Protein AF-A0A5C5ZVB5-F1 (afdb_monomer_lite)

Organism: NCBI:txid2527991

Sequence (218 aa):
MTHLVRVAVFVVVGTLLVKGATAQNPVWNTPPGRYTTQYATPYGAFPQMAPSKEFVESQKRVDKARQLYADADNDEKKQEAQGKLRKALQDQFTLDIESRRAEFDKIKKRVDQLEERLETRVRKRDELVELQLSLIKNNADGLGWGNGYSSSPYNQYPTMQSQFVVGADPLPNGSWQGDSTGTASTIQGQPRVAPIHRDDPFAPQTNQNHDPFTQEKR

Radius of gyration: 35.57 Å; chains: 1; bounding box: 102×87×78 Å

pLDDT: mean 71.12, std 21.84, range [41.47, 98.62]

Secondary structure (DSSP, 8-state):
--------------------------------------S---TT----PPPPHHHHHHHHHHHHHHHHHHT--SHHHHHHHHHHHHHHHHHHHHHHHHHHHHHHHHHHHHHHHHHHHHHHHHHHHHHHHHHHHHHHHHHHTT-S---------S-----------------SS--------------PPPPPPPPPP---------------------

Structure (mmCIF, N/CA/C/O backbone):
data_AF-A0A5C5ZVB5-F1
#
_entry.id   AF-A0A5C5ZVB5-F1
#
loop_
_atom_site.group_PDB
_atom_site.id
_atom_site.type_symbol
_atom_site.label_atom_id
_atom_site.label_alt_id
_atom_site.label_comp_id
_atom_site.label_asym_id
_atom_site.label_entity_id
_atom_site.label_seq_id
_atom_site.pdbx_PDB_ins_code
_atom_site.Cartn_x
_atom_site.Cartn_y
_atom_site.Cartn_z
_atom_site.occupancy
_atom_site.B_iso_or_equiv
_atom_site.auth_seq_id
_atom_site.auth_comp_id
_atom_site.auth_asym_id
_atom_site.auth_atom_id
_atom_site.pdbx_PDB_model_num
ATOM 1 N N . MET A 1 1 ? -52.755 -29.707 20.146 1.00 44.09 1 MET A N 1
ATOM 2 C CA . MET A 1 1 ? -51.882 -30.865 20.428 1.00 44.09 1 MET A CA 1
ATOM 3 C C . MET A 1 1 ? -50.906 -30.974 19.270 1.00 44.09 1 MET A C 1
ATOM 5 O O . MET A 1 1 ? -51.284 -31.478 18.224 1.00 44.09 1 MET A O 1
ATOM 9 N N . THR A 1 2 ? -49.707 -30.408 19.406 1.00 48.44 2 THR A N 1
ATOM 10 C CA . THR A 1 2 ? -48.718 -30.354 18.317 1.00 48.44 2 THR A CA 1
ATOM 11 C C . THR A 1 2 ? -47.365 -30.697 18.924 1.00 48.44 2 THR A C 1
ATOM 13 O O . THR A 1 2 ? -46.912 -30.028 19.851 1.00 48.44 2 THR A O 1
ATOM 16 N N . HIS A 1 3 ? -46.793 -31.817 18.486 1.00 46.28 3 HIS A N 1
ATOM 17 C CA . HIS A 1 3 ? -45.635 -32.448 19.107 1.00 46.28 3 HIS A CA 1
ATOM 18 C C . HIS A 1 3 ? -44.340 -31.674 18.834 1.00 46.28 3 HIS A C 1
ATOM 20 O O . HIS A 1 3 ? -43.978 -31.412 17.690 1.00 46.28 3 HIS A O 1
ATOM 26 N N . LEU A 1 4 ? -43.635 -31.346 19.919 1.00 54.16 4 LEU A N 1
ATOM 27 C CA . LEU A 1 4 ? -42.284 -30.797 19.934 1.00 54.16 4 LEU A CA 1
ATOM 28 C C . LEU A 1 4 ? -41.288 -31.951 19.721 1.00 54.16 4 LEU A C 1
ATOM 30 O O . LEU A 1 4 ? -41.116 -32.788 20.607 1.00 54.16 4 LEU A O 1
ATOM 34 N N . VAL A 1 5 ? -40.627 -32.010 18.565 1.00 53.47 5 VAL A N 1
ATOM 35 C CA . VAL A 1 5 ? -39.531 -32.961 18.321 1.00 53.47 5 VAL A CA 1
ATOM 36 C C . VAL A 1 5 ? -38.220 -32.282 18.716 1.00 53.47 5 VAL A C 1
ATOM 38 O O . VAL A 1 5 ? -37.755 -31.365 18.046 1.00 53.47 5 VAL A O 1
ATOM 41 N N . ARG A 1 6 ? -37.634 -32.704 19.842 1.00 56.69 6 ARG A N 1
ATOM 42 C CA . ARG A 1 6 ? -36.297 -32.277 20.281 1.00 56.69 6 ARG A CA 1
ATOM 43 C C . ARG A 1 6 ? -35.254 -33.195 19.647 1.00 56.69 6 ARG A C 1
ATOM 45 O O . ARG A 1 6 ? -35.154 -34.358 20.022 1.00 56.69 6 ARG A O 1
ATOM 52 N N . VAL A 1 7 ? -34.482 -32.668 18.702 1.00 52.53 7 VAL A N 1
ATOM 53 C CA . VAL A 1 7 ? -33.308 -33.345 18.136 1.00 52.53 7 VAL A CA 1
ATOM 54 C C . VAL A 1 7 ? -32.099 -32.987 18.998 1.00 52.53 7 VAL A C 1
ATOM 56 O O . VAL A 1 7 ? -31.669 -31.836 19.031 1.00 52.53 7 VAL A O 1
ATOM 59 N N . ALA A 1 8 ? -31.576 -33.968 19.731 1.00 47.03 8 ALA A N 1
ATOM 60 C CA . ALA A 1 8 ? -30.332 -33.842 20.479 1.00 47.03 8 ALA A CA 1
ATOM 61 C C . ALA A 1 8 ? -29.150 -34.130 19.541 1.00 47.03 8 ALA A C 1
ATOM 63 O O . ALA A 1 8 ? -28.972 -35.260 19.092 1.00 47.03 8 ALA A O 1
ATOM 64 N N . VAL A 1 9 ? -28.351 -33.107 19.236 1.00 58.03 9 VAL A N 1
ATOM 65 C CA . VAL A 1 9 ? -27.092 -33.252 18.494 1.00 58.03 9 VAL A CA 1
ATOM 66 C C . VAL A 1 9 ? -25.965 -33.416 19.511 1.00 58.03 9 VAL A C 1
ATOM 68 O O . VAL A 1 9 ? -25.596 -32.466 20.198 1.00 58.03 9 VAL A O 1
ATOM 71 N N . PHE A 1 10 ? -25.435 -34.632 19.627 1.00 46.75 10 PHE A N 1
ATOM 72 C CA . PHE A 1 10 ? -24.231 -34.913 20.406 1.00 46.75 10 PHE A CA 1
ATOM 73 C C . PHE A 1 10 ? -22.994 -34.553 19.576 1.00 46.75 10 PHE A C 1
ATOM 75 O O . PHE A 1 10 ? -22.689 -35.209 18.582 1.00 46.75 10 PHE A O 1
ATOM 82 N N . VAL A 1 11 ? -22.274 -33.509 19.990 1.00 57.31 11 VAL A N 1
ATOM 83 C CA . VAL A 1 11 ? -20.956 -33.158 19.446 1.00 57.31 11 VAL A CA 1
ATOM 84 C C . VAL A 1 11 ? -19.900 -33.942 20.223 1.00 57.31 11 VAL A C 1
ATOM 86 O O . VAL A 1 11 ? -19.643 -33.667 21.393 1.00 57.31 11 VAL A O 1
ATOM 89 N N . VAL A 1 12 ? -19.297 -34.937 19.574 1.00 56.16 12 VAL A N 1
ATOM 90 C CA . VAL A 1 12 ? -18.150 -35.681 20.107 1.00 56.16 12 VAL A CA 1
ATOM 91 C C . VAL A 1 12 ? -16.892 -34.842 19.885 1.00 56.16 12 VAL A C 1
ATOM 93 O O . VAL A 1 12 ? -16.396 -34.719 18.768 1.00 56.16 12 VAL A O 1
ATOM 96 N N . VAL A 1 13 ? -16.384 -34.242 20.961 1.00 53.44 13 VAL A N 1
ATOM 97 C CA . VAL A 1 13 ? -15.095 -33.541 20.983 1.00 53.44 13 VAL A CA 1
ATOM 98 C C . VAL A 1 13 ? -13.991 -34.587 21.134 1.00 53.44 13 VAL A C 1
ATOM 100 O O . VAL A 1 13 ? -13.732 -35.082 22.227 1.00 53.44 13 VAL A O 1
ATOM 103 N N . GLY A 1 14 ? -13.364 -34.958 20.018 1.00 49.38 14 GLY A N 1
ATOM 104 C CA . GLY A 1 14 ? -12.172 -35.803 20.007 1.00 49.38 14 GLY A CA 1
ATOM 105 C C . GLY A 1 14 ? -10.920 -34.986 20.324 1.00 49.38 14 GLY A C 1
ATOM 106 O O . GLY A 1 14 ? -10.464 -34.192 19.504 1.00 49.38 14 GLY A O 1
ATOM 107 N N . THR A 1 15 ? -10.346 -35.186 21.506 1.00 48.53 15 THR A N 1
ATOM 108 C CA . THR A 1 15 ? -9.036 -34.659 21.906 1.00 48.53 15 THR A CA 1
ATOM 109 C C . THR A 1 15 ? -7.926 -35.447 21.207 1.00 48.53 15 THR A C 1
ATOM 111 O O . THR A 1 15 ? -7.545 -36.533 21.645 1.00 48.53 15 THR A O 1
ATOM 114 N N . LEU A 1 16 ? -7.383 -34.906 20.111 1.00 49.41 16 LEU A N 1
ATOM 115 C CA . LEU A 1 16 ? -6.161 -35.433 19.499 1.00 49.41 16 LEU A CA 1
ATOM 116 C C . LEU A 1 16 ? -4.942 -34.967 20.308 1.00 49.41 16 LEU A C 1
ATOM 118 O O . LEU A 1 16 ? -4.534 -33.808 20.259 1.00 49.41 16 LEU A O 1
ATOM 122 N N . LEU A 1 17 ? -4.361 -35.894 21.067 1.00 58.25 17 LEU A N 1
ATOM 123 C CA . LEU A 1 17 ? -3.113 -35.707 21.797 1.00 58.25 17 LEU A CA 1
ATOM 124 C C . LEU A 1 17 ? -1.930 -35.791 20.811 1.00 58.25 17 LEU A C 1
ATOM 126 O O . LEU A 1 17 ? -1.442 -36.877 20.500 1.00 58.25 17 LEU A O 1
ATOM 130 N N . VAL A 1 18 ? -1.467 -34.649 20.297 1.00 58.78 18 VAL A N 1
ATOM 131 C CA . VAL A 1 18 ? -0.260 -34.569 19.456 1.00 58.78 18 VAL A CA 1
ATOM 132 C C . VAL A 1 18 ? 0.975 -34.657 20.358 1.00 58.78 18 VAL A C 1
ATOM 134 O O . VAL A 1 18 ? 1.341 -33.696 21.033 1.00 58.78 18 VAL A O 1
ATOM 137 N N . LYS A 1 19 ? 1.619 -35.830 20.400 1.00 51.50 19 LYS A N 1
ATOM 138 C CA . LYS A 1 19 ? 2.934 -36.010 21.034 1.00 51.50 19 LYS A CA 1
ATOM 139 C C . LYS A 1 19 ? 3.991 -35.277 20.203 1.00 51.50 19 LYS A C 1
ATOM 141 O O . LYS A 1 19 ? 4.236 -35.633 19.055 1.00 51.50 19 LYS A O 1
ATOM 146 N N . GLY A 1 20 ? 4.596 -34.250 20.795 1.00 45.69 20 GLY A N 1
ATOM 147 C CA . GLY A 1 20 ? 5.670 -33.471 20.189 1.00 45.69 20 GLY A CA 1
ATOM 148 C C . GLY A 1 20 ? 6.931 -34.305 19.961 1.00 45.69 20 GLY A C 1
ATOM 149 O O . GLY A 1 20 ? 7.535 -34.797 20.911 1.00 45.69 20 GLY A O 1
ATOM 150 N N . ALA A 1 21 ? 7.339 -34.424 18.700 1.00 48.06 21 ALA A N 1
ATOM 151 C CA . ALA A 1 21 ? 8.690 -34.809 18.322 1.00 48.06 21 ALA A CA 1
ATOM 152 C C . ALA A 1 21 ? 9.533 -33.530 18.230 1.00 48.06 21 ALA A C 1
ATOM 154 O O . ALA A 1 21 ? 9.428 -32.765 17.273 1.00 48.06 21 ALA A O 1
ATOM 155 N N . THR A 1 22 ? 10.347 -33.265 19.249 1.00 53.66 22 THR A N 1
ATOM 156 C CA . THR A 1 22 ? 11.368 -32.216 19.196 1.00 53.66 22 THR A CA 1
ATOM 157 C C . THR A 1 22 ? 12.506 -32.701 18.303 1.00 53.66 22 THR A C 1
ATOM 159 O O . THR A 1 22 ? 13.388 -33.431 18.756 1.00 53.66 22 THR A O 1
ATOM 162 N N . ALA A 1 23 ? 12.477 -32.325 17.025 1.00 51.72 23 ALA A N 1
ATOM 163 C CA . ALA A 1 23 ? 13.628 -32.473 16.147 1.00 51.72 23 ALA A CA 1
ATOM 164 C C . ALA A 1 23 ? 14.756 -31.573 16.675 1.00 51.72 23 ALA A C 1
ATOM 166 O O . ALA A 1 23 ? 14.645 -30.346 16.676 1.00 51.72 23 ALA A O 1
ATOM 167 N N . GLN A 1 24 ? 15.821 -32.191 17.183 1.00 45.34 24 GLN A N 1
ATOM 168 C CA . GLN A 1 24 ? 17.053 -31.499 17.540 1.00 45.34 24 GLN A CA 1
ATOM 169 C C . GLN A 1 24 ? 17.660 -30.914 16.261 1.00 45.34 24 GLN A C 1
ATOM 171 O O . GLN A 1 24 ? 18.128 -31.646 15.393 1.00 45.34 24 GLN A O 1
ATOM 176 N N . ASN A 1 25 ? 17.619 -29.587 16.137 1.00 52.88 25 ASN A N 1
ATOM 177 C CA . ASN A 1 25 ? 18.325 -28.870 15.083 1.00 52.88 25 ASN A CA 1
ATOM 178 C C . ASN A 1 25 ? 19.837 -29.116 15.245 1.00 52.88 25 ASN A C 1
ATOM 180 O O . ASN A 1 25 ? 20.352 -28.907 16.349 1.00 52.88 25 ASN A O 1
ATOM 184 N N . PRO A 1 26 ? 20.565 -29.542 14.197 1.00 60.25 26 PRO A N 1
ATOM 185 C CA . PRO A 1 26 ? 22.009 -29.701 14.281 1.00 60.25 26 PRO A CA 1
ATOM 186 C C . PRO A 1 26 ? 22.657 -28.336 14.536 1.00 60.25 26 PRO A C 1
ATOM 188 O O . PRO A 1 26 ? 22.537 -27.401 13.743 1.00 60.25 26 PRO A O 1
ATOM 191 N N . VAL A 1 27 ? 23.330 -28.220 15.681 1.00 52.62 27 VAL A N 1
ATOM 192 C CA . VAL A 1 27 ? 24.122 -27.048 16.053 1.00 52.62 27 VAL A CA 1
ATOM 193 C C . VAL A 1 27 ? 25.379 -27.049 15.187 1.00 52.62 27 VAL A C 1
ATOM 195 O O . VAL A 1 27 ? 26.328 -27.784 15.456 1.00 52.62 27 VAL A O 1
ATOM 198 N N . TRP A 1 28 ? 25.397 -26.237 14.132 1.00 52.97 28 TRP A N 1
ATOM 199 C CA . TRP A 1 28 ? 26.626 -25.946 13.400 1.00 52.97 28 TRP A CA 1
ATOM 200 C C . TRP A 1 28 ? 27.542 -25.117 14.301 1.00 52.97 28 TRP A C 1
ATOM 202 O O . TRP A 1 28 ? 27.336 -23.919 14.506 1.00 52.97 28 TRP A O 1
ATOM 212 N N . ASN A 1 29 ? 28.538 -25.784 14.881 1.00 56.41 29 ASN A N 1
ATOM 213 C CA . ASN A 1 29 ? 29.557 -25.171 15.718 1.00 56.41 29 ASN A CA 1
ATOM 214 C C . ASN A 1 29 ? 30.421 -24.250 14.845 1.00 56.41 29 ASN A C 1
ATOM 216 O O . ASN A 1 29 ? 31.348 -24.694 14.167 1.00 56.41 29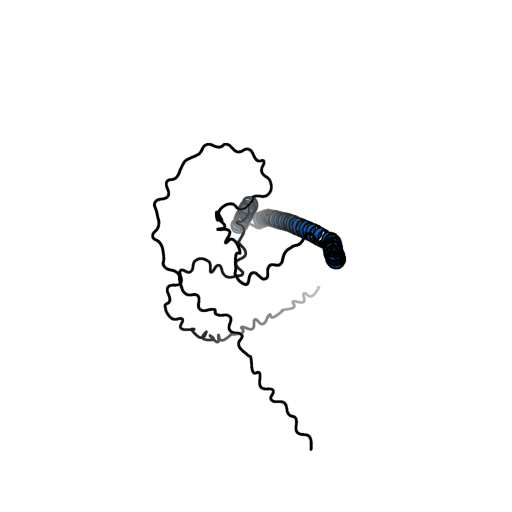 ASN A O 1
ATOM 220 N N . THR A 1 30 ? 30.054 -22.972 14.797 1.00 63.38 30 THR A N 1
ATOM 221 C CA . THR A 1 30 ? 30.762 -21.970 14.001 1.00 63.38 30 THR A CA 1
ATOM 222 C C . THR A 1 30 ? 31.939 -21.463 14.840 1.00 63.38 30 THR A C 1
ATOM 224 O O . THR A 1 30 ? 31.717 -21.047 15.979 1.00 63.38 30 THR A O 1
ATOM 227 N N . PRO A 1 31 ? 33.189 -21.515 14.345 1.00 61.59 31 PRO A N 1
ATOM 228 C CA . PRO A 1 31 ? 34.343 -21.049 15.105 1.00 61.59 31 PRO A CA 1
ATOM 229 C C . PRO A 1 31 ? 34.189 -19.561 15.470 1.00 61.59 31 PRO A C 1
ATOM 231 O O . PRO A 1 31 ? 33.657 -18.795 14.662 1.00 61.59 31 PRO A O 1
ATOM 234 N N . PRO A 1 32 ? 34.650 -19.127 16.661 1.00 56.22 32 PRO A N 1
ATOM 235 C CA . PRO A 1 3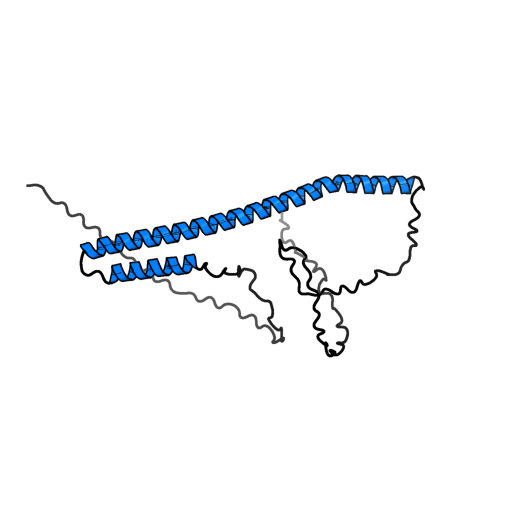2 ? 34.513 -17.753 17.142 1.00 56.22 32 PRO A CA 1
ATOM 236 C C . PRO A 1 32 ? 35.447 -16.801 16.377 1.00 56.22 32 PRO A C 1
ATOM 238 O O . PRO A 1 32 ? 36.455 -16.322 16.892 1.00 56.22 32 PRO A O 1
ATOM 241 N N . GLY A 1 33 ? 35.109 -16.516 15.123 1.00 52.97 33 GLY A N 1
ATOM 242 C CA . GLY A 1 33 ? 35.603 -15.359 14.394 1.00 52.97 33 GLY A CA 1
ATOM 243 C C . GLY A 1 33 ? 34.764 -14.148 14.779 1.00 52.97 33 GLY A C 1
ATOM 244 O O . GLY A 1 33 ? 33.540 -14.175 14.666 1.00 52.97 33 GLY A O 1
ATOM 245 N N . ARG A 1 34 ? 35.412 -13.081 15.254 1.00 52.50 34 ARG A N 1
ATOM 246 C CA . ARG A 1 34 ? 34.790 -11.774 15.499 1.00 52.50 34 ARG A CA 1
ATOM 247 C C . ARG A 1 34 ? 34.358 -11.141 14.172 1.00 52.50 34 ARG A C 1
ATOM 249 O O . ARG A 1 34 ? 35.007 -10.225 13.679 1.00 52.50 34 ARG A O 1
ATOM 256 N N . TYR A 1 35 ? 33.259 -11.612 13.603 1.00 46.88 35 TYR A N 1
ATOM 257 C CA . TYR A 1 35 ? 32.513 -10.849 12.617 1.00 46.88 35 TYR A CA 1
ATOM 258 C C . TYR A 1 35 ? 31.628 -9.889 13.398 1.00 46.88 35 TYR A C 1
ATOM 260 O O . TYR A 1 35 ? 30.733 -10.298 14.134 1.00 46.88 35 TYR A O 1
ATOM 268 N N . THR A 1 36 ? 31.918 -8.598 13.296 1.00 51.16 36 THR A N 1
ATOM 269 C CA . THR A 1 36 ? 30.956 -7.569 13.669 1.00 51.16 36 THR A CA 1
ATOM 270 C C . THR A 1 36 ? 29.716 -7.797 12.813 1.00 51.16 36 THR A C 1
ATOM 272 O O . THR A 1 36 ? 29.730 -7.518 11.616 1.00 51.16 36 THR A O 1
ATOM 275 N N . THR A 1 37 ? 28.662 -8.348 13.411 1.00 48.47 37 THR A N 1
ATOM 276 C CA . THR A 1 37 ? 27.342 -8.539 12.802 1.00 48.47 37 THR A CA 1
ATOM 277 C C . THR A 1 37 ? 26.662 -7.181 12.615 1.00 48.47 37 THR A C 1
ATOM 279 O O . THR A 1 37 ? 25.640 -6.874 13.217 1.00 48.47 37 THR A O 1
ATOM 282 N N . GLN A 1 38 ? 27.267 -6.317 11.811 1.00 50.28 38 GLN A N 1
ATOM 283 C CA . GLN A 1 38 ? 26.625 -5.151 11.236 1.00 50.28 38 GLN A CA 1
ATOM 284 C C . GLN A 1 38 ? 26.105 -5.626 9.874 1.00 50.28 38 GLN A C 1
ATOM 286 O O . GLN A 1 38 ? 26.884 -6.097 9.053 1.00 50.28 38 GLN A O 1
ATOM 291 N N . TYR A 1 39 ? 24.789 -5.551 9.663 1.00 45.25 39 TYR A N 1
ATOM 292 C CA . TYR A 1 39 ? 24.079 -5.861 8.407 1.00 45.25 39 TYR A CA 1
ATOM 293 C C . TYR A 1 39 ? 23.695 -7.319 8.110 1.00 45.25 39 TYR A C 1
ATOM 295 O O . TYR A 1 39 ? 23.438 -7.658 6.960 1.00 45.25 39 TYR A O 1
ATOM 303 N N . ALA A 1 40 ? 23.510 -8.162 9.127 1.00 47.41 40 ALA A N 1
ATOM 304 C CA . ALA A 1 40 ? 22.599 -9.302 8.988 1.00 47.41 40 ALA A CA 1
ATOM 305 C C . ALA A 1 40 ? 21.183 -8.877 9.409 1.00 47.41 40 ALA A C 1
ATOM 307 O O . ALA A 1 40 ? 20.638 -9.373 10.394 1.00 47.41 40 ALA A O 1
ATOM 308 N N . THR A 1 41 ? 20.577 -7.922 8.697 1.00 55.28 41 THR A N 1
ATOM 309 C CA . THR A 1 41 ? 19.113 -7.887 8.676 1.00 55.28 41 THR A CA 1
ATOM 310 C C . THR A 1 41 ? 18.698 -9.131 7.894 1.00 55.28 41 THR A C 1
ATOM 312 O O . THR A 1 41 ? 19.147 -9.301 6.759 1.00 55.28 41 THR A O 1
ATOM 315 N N . PRO A 1 42 ? 17.939 -10.068 8.489 1.00 61.47 42 PRO A N 1
ATOM 316 C CA . PRO A 1 42 ? 17.532 -11.270 7.779 1.00 61.47 42 PRO A CA 1
ATOM 317 C C . PRO A 1 42 ? 16.840 -10.836 6.488 1.00 61.47 42 PRO A C 1
ATOM 319 O O . PRO A 1 42 ? 15.901 -10.039 6.523 1.00 61.47 42 PRO A O 1
ATOM 322 N N . TYR A 1 43 ? 17.361 -11.306 5.355 1.00 48.75 43 TYR A N 1
ATOM 323 C CA . TYR A 1 43 ? 16.781 -11.139 4.026 1.00 48.75 43 TYR A CA 1
ATOM 324 C C . TYR A 1 43 ? 15.318 -11.610 4.107 1.00 48.75 43 TYR A C 1
ATOM 326 O O . TYR A 1 43 ? 15.053 -12.807 4.146 1.00 48.75 43 TYR A O 1
ATOM 334 N N . GLY A 1 44 ? 14.374 -10.680 4.274 1.00 57.72 44 GLY A N 1
ATOM 335 C CA . GLY A 1 44 ? 12.966 -10.996 4.553 1.00 57.72 44 GLY A CA 1
ATOM 336 C C . GLY A 1 44 ? 12.314 -10.200 5.687 1.00 57.72 44 GLY A C 1
ATOM 337 O O . GLY A 1 44 ? 11.089 -10.205 5.788 1.00 57.72 44 GLY A O 1
ATOM 338 N N . ALA A 1 45 ? 13.071 -9.459 6.503 1.00 56.88 45 ALA A N 1
ATOM 339 C CA . ALA A 1 45 ? 12.483 -8.435 7.362 1.00 56.88 45 ALA A CA 1
ATOM 340 C C . ALA A 1 45 ? 12.113 -7.229 6.492 1.00 56.88 45 ALA A C 1
ATOM 342 O O . ALA A 1 45 ? 12.869 -6.262 6.389 1.00 56.88 45 ALA A O 1
ATOM 343 N N . PHE A 1 46 ? 10.961 -7.310 5.819 1.00 58.84 46 PHE A N 1
ATOM 344 C CA . PHE A 1 46 ? 10.341 -6.130 5.230 1.00 58.84 46 PHE A CA 1
ATOM 345 C C . PHE A 1 46 ? 10.302 -5.057 6.320 1.00 58.84 46 PHE A C 1
ATOM 347 O O . PHE A 1 46 ? 9.866 -5.375 7.433 1.00 58.84 46 PHE A O 1
ATOM 354 N N . PRO A 1 47 ? 10.805 -3.835 6.057 1.00 64.06 47 PRO A N 1
ATOM 355 C CA . PRO A 1 47 ? 10.751 -2.769 7.040 1.00 64.06 47 PRO A CA 1
ATOM 356 C C . PRO A 1 47 ? 9.296 -2.645 7.466 1.00 64.06 47 PRO A C 1
ATOM 358 O O . PRO A 1 47 ? 8.434 -2.321 6.647 1.00 64.06 47 PRO A O 1
ATOM 361 N N . GLN A 1 48 ? 9.011 -3.000 8.719 1.00 66.50 48 GLN A N 1
ATOM 362 C CA . GLN A 1 48 ? 7.672 -2.847 9.253 1.00 66.50 48 GLN A CA 1
ATOM 363 C C . GLN A 1 48 ? 7.433 -1.346 9.284 1.00 66.50 48 GLN A C 1
ATOM 365 O O . GLN A 1 48 ? 8.029 -0.637 10.098 1.00 66.50 48 GLN A O 1
ATOM 370 N N . MET A 1 49 ? 6.651 -0.846 8.325 1.00 71.88 49 MET A N 1
ATOM 371 C CA . MET A 1 49 ? 6.247 0.547 8.344 1.00 71.88 49 MET A CA 1
ATOM 372 C C . MET A 1 49 ? 5.554 0.772 9.677 1.00 71.88 49 MET A C 1
ATOM 374 O O . MET A 1 49 ? 4.639 0.030 10.043 1.00 71.88 49 MET A O 1
ATOM 378 N N . ALA A 1 50 ? 6.041 1.761 10.423 1.00 84.31 50 ALA A N 1
ATOM 379 C CA . ALA A 1 50 ? 5.372 2.167 11.641 1.00 84.31 50 ALA A CA 1
ATOM 380 C C . ALA A 1 50 ? 3.896 2.440 11.297 1.00 84.31 50 ALA A C 1
ATOM 382 O O . ALA A 1 50 ? 3.629 3.077 10.270 1.00 84.31 50 ALA A O 1
ATOM 383 N N . PRO A 1 51 ? 2.943 1.943 12.103 1.00 87.12 51 PRO A N 1
ATOM 384 C CA . PRO A 1 51 ? 1.530 2.133 11.817 1.00 87.12 51 PRO A CA 1
ATOM 385 C C . PRO A 1 51 ? 1.224 3.627 11.696 1.00 87.12 51 PRO A C 1
ATOM 387 O O . PRO A 1 51 ? 1.760 4.445 12.453 1.00 87.12 51 PRO A O 1
ATOM 390 N N . SER A 1 52 ? 0.358 3.992 10.748 1.00 91.06 52 SER A N 1
ATOM 391 C CA . SER A 1 52 ? -0.071 5.382 10.602 1.00 91.06 52 SER A CA 1
ATOM 392 C C . SER A 1 52 ? -0.746 5.866 11.893 1.00 91.06 52 SER A C 1
ATOM 394 O O . SER A 1 52 ? -1.351 5.085 12.635 1.00 91.06 52 SER A O 1
ATOM 396 N N . LYS A 1 53 ? -0.661 7.172 12.177 1.00 95.06 53 LYS A N 1
ATOM 397 C CA . LYS A 1 53 ? -1.327 7.767 13.353 1.00 95.06 53 LYS A CA 1
ATOM 398 C C . LYS A 1 53 ? -2.829 7.455 13.359 1.00 95.06 53 LYS A C 1
ATOM 400 O O . LYS A 1 53 ? -3.381 7.115 14.399 1.00 95.06 53 LYS A O 1
ATOM 405 N N . GLU A 1 54 ? -3.449 7.488 12.183 1.00 94.75 54 GLU A N 1
ATOM 406 C CA . GLU A 1 54 ? -4.860 7.162 11.961 1.00 94.75 54 GLU A CA 1
ATOM 407 C C . GLU A 1 54 ? -5.183 5.710 12.324 1.00 94.75 54 GLU A C 1
ATOM 409 O O . GLU A 1 54 ? -6.190 5.449 12.985 1.00 94.75 54 GLU A O 1
ATOM 414 N N . PHE A 1 55 ? -4.309 4.762 11.963 1.00 93.12 55 PHE A N 1
ATOM 415 C CA . PHE A 1 55 ? -4.478 3.362 12.341 1.00 93.12 55 PHE A CA 1
ATOM 416 C C . PHE A 1 55 ? -4.418 3.194 13.863 1.00 93.12 55 PHE A C 1
ATOM 418 O O . PHE A 1 55 ? -5.294 2.554 14.447 1.00 93.12 55 PHE A O 1
ATOM 425 N N . VAL A 1 56 ? -3.451 3.836 14.527 1.00 96.12 56 VAL A N 1
ATOM 426 C CA . VAL A 1 56 ? -3.332 3.814 15.995 1.00 96.12 56 VAL A CA 1
ATOM 427 C C . VAL A 1 56 ? -4.580 4.396 16.668 1.00 96.12 56 VAL A C 1
ATOM 429 O O . VAL A 1 56 ? -5.074 3.840 17.649 1.00 96.12 56 VAL A O 1
ATOM 432 N N . GLU A 1 57 ? -5.126 5.496 16.151 1.00 97.06 57 GLU A N 1
ATOM 433 C CA . GLU A 1 57 ? -6.374 6.077 16.656 1.00 97.06 57 GLU A CA 1
ATOM 434 C C . GLU A 1 57 ? -7.586 5.172 16.412 1.00 97.06 57 GLU A C 1
ATOM 436 O O . GLU A 1 57 ? -8.429 5.023 17.300 1.00 97.06 57 GLU A O 1
ATOM 441 N N . SER A 1 58 ? -7.666 4.525 15.247 1.00 96.88 58 SER A N 1
ATOM 442 C CA . SER A 1 58 ? -8.730 3.564 14.942 1.00 96.88 58 SER A CA 1
ATOM 443 C C . SER A 1 58 ? -8.713 2.369 15.901 1.00 96.88 58 SER A C 1
ATOM 445 O O . SER A 1 58 ? -9.764 1.999 16.426 1.00 96.88 58 SER A O 1
ATOM 447 N N . GLN A 1 59 ? -7.526 1.856 16.240 1.00 97.12 59 GLN A N 1
ATOM 448 C CA . GLN A 1 59 ? -7.363 0.768 17.200 1.00 97.12 59 GLN A CA 1
ATOM 449 C C . GLN A 1 59 ? -7.853 1.181 18.592 1.00 97.12 59 GLN A C 1
ATOM 451 O O . GLN A 1 59 ? -8.636 0.462 19.207 1.00 97.12 59 GLN A O 1
ATOM 456 N N . LYS A 1 60 ? -7.506 2.394 19.049 1.00 98.06 60 LYS A N 1
ATOM 457 C CA . LYS A 1 60 ? -8.019 2.942 20.317 1.00 98.06 60 LYS A CA 1
ATOM 458 C C . LYS A 1 60 ? -9.549 3.033 20.338 1.00 98.06 60 LYS A C 1
ATOM 460 O O . LYS A 1 60 ? -10.159 2.795 21.380 1.00 98.06 60 LYS A O 1
ATOM 465 N N . ARG A 1 61 ? -10.190 3.375 19.210 1.00 97.94 61 ARG A N 1
ATOM 466 C CA . ARG A 1 61 ? -11.664 3.394 19.099 1.00 97.94 61 ARG A CA 1
ATOM 467 C C . ARG A 1 61 ? -12.256 1.993 19.245 1.00 97.94 61 ARG A C 1
ATOM 469 O O . ARG A 1 61 ? -13.253 1.840 19.949 1.00 97.94 61 ARG A O 1
ATOM 476 N N . VAL A 1 62 ? -11.636 0.992 18.625 1.00 98.38 62 VAL A N 1
ATOM 477 C CA . VAL A 1 62 ? -12.046 -0.414 18.749 1.00 98.38 62 VAL A CA 1
ATOM 478 C C . VAL A 1 62 ? -11.869 -0.914 20.178 1.00 98.38 62 VAL A C 1
ATOM 480 O O . VAL A 1 62 ? -12.803 -1.492 20.730 1.00 98.38 62 VAL A O 1
ATOM 483 N N . ASP A 1 63 ? -10.739 -0.620 20.818 1.00 98.25 63 ASP A N 1
ATOM 484 C CA . ASP A 1 63 ? -10.474 -1.025 22.201 1.00 98.25 63 ASP A CA 1
ATOM 485 C C . ASP A 1 63 ? -11.482 -0.394 23.172 1.00 98.25 63 ASP A C 1
ATOM 487 O O . ASP A 1 63 ? -12.042 -1.082 24.026 1.00 98.25 63 ASP A O 1
ATOM 491 N N . LYS A 1 64 ? -11.806 0.892 22.987 1.00 98.25 64 LYS A N 1
ATOM 492 C CA . LYS A 1 64 ? -12.846 1.572 23.770 1.00 98.25 64 LYS A CA 1
ATOM 493 C C . LYS A 1 64 ? -14.228 0.952 23.550 1.00 98.25 64 LYS A C 1
ATOM 495 O O . LYS A 1 64 ? -14.965 0.740 24.508 1.00 98.25 64 LYS A O 1
ATOM 500 N N . ALA A 1 65 ? -14.602 0.655 22.305 1.00 97.88 65 ALA A N 1
ATOM 501 C CA . ALA A 1 65 ? -15.887 0.020 22.010 1.00 97.88 65 ALA A CA 1
ATOM 502 C C . ALA A 1 65 ? -15.969 -1.410 22.572 1.00 97.88 65 ALA A C 1
ATOM 504 O O . ALA A 1 65 ? -17.028 -1.839 23.025 1.00 97.88 65 ALA A O 1
ATOM 505 N N . ARG A 1 66 ? -14.839 -2.124 22.598 1.00 98.44 66 ARG A N 1
ATOM 506 C CA . ARG A 1 66 ? -14.712 -3.442 23.223 1.00 98.44 66 ARG A CA 1
ATOM 507 C C . ARG A 1 66 ? -14.915 -3.373 24.735 1.00 98.44 66 ARG A C 1
ATOM 509 O O . ARG A 1 66 ? -15.632 -4.213 25.267 1.00 98.44 66 ARG A O 1
ATOM 516 N N . GLN A 1 67 ? -14.332 -2.377 25.403 1.00 98.44 67 GLN A N 1
ATOM 517 C CA . GLN A 1 67 ? -14.553 -2.132 26.834 1.00 98.44 67 GLN A CA 1
ATOM 518 C C . GLN A 1 67 ? -16.029 -1.841 27.124 1.00 98.44 67 GLN A C 1
ATOM 520 O O . GLN A 1 67 ? -16.625 -2.520 27.947 1.00 98.44 67 GLN A O 1
ATOM 525 N N . LEU A 1 68 ? -16.662 -0.944 26.355 1.00 98.00 68 LEU A N 1
ATOM 526 C CA . LEU A 1 68 ? -18.095 -0.647 26.505 1.00 98.00 68 LEU A CA 1
ATOM 527 C C . LEU A 1 68 ? -18.990 -1.886 26.364 1.00 98.00 68 LEU A C 1
ATOM 529 O O . LEU A 1 68 ? -20.029 -1.966 27.008 1.00 98.00 68 LEU A O 1
ATOM 533 N N . TYR A 1 69 ? -18.611 -2.832 25.504 1.00 98.00 69 TYR A N 1
ATOM 534 C CA . TYR A 1 69 ? -19.340 -4.089 25.350 1.00 98.00 69 TYR A CA 1
ATOM 535 C C . TYR A 1 69 ? -19.123 -5.037 26.537 1.00 98.00 69 TYR A C 1
ATOM 537 O O . TYR A 1 69 ? -20.054 -5.733 26.936 1.00 98.00 69 TYR A O 1
ATOM 545 N N . ALA A 1 70 ? -17.912 -5.066 27.101 1.00 98.25 70 ALA A N 1
ATOM 546 C CA . ALA A 1 70 ? -17.589 -5.870 28.278 1.00 98.25 70 ALA A CA 1
ATOM 547 C C . ALA A 1 70 ? -18.286 -5.351 29.548 1.00 98.25 70 ALA A C 1
ATOM 549 O O . ALA A 1 70 ? -18.788 -6.155 30.327 1.00 98.25 70 ALA A O 1
ATOM 550 N N . ASP A 1 71 ? -18.376 -4.029 29.703 1.00 98.31 71 ASP A N 1
ATOM 551 C CA . ASP A 1 71 ? -18.975 -3.355 30.864 1.00 98.31 71 ASP A CA 1
ATOM 552 C C . ASP A 1 71 ? -20.516 -3.261 30.789 1.00 98.31 71 ASP A C 1
ATOM 554 O O . ASP A 1 71 ? -21.161 -2.640 31.633 1.00 98.31 71 ASP A O 1
ATOM 558 N N . ALA A 1 72 ? -21.141 -3.812 29.745 1.00 98.25 72 ALA A N 1
ATOM 559 C CA . ALA A 1 72 ? -22.584 -3.727 29.553 1.00 98.25 72 ALA A CA 1
ATOM 560 C C . ALA A 1 72 ? -23.335 -4.783 30.386 1.00 98.25 72 ALA A C 1
ATOM 562 O O . ALA A 1 72 ? -23.336 -5.973 30.065 1.00 98.25 72 ALA A O 1
ATOM 563 N N . ASP A 1 73 ? -24.054 -4.322 31.411 1.00 97.94 73 ASP A N 1
ATOM 564 C CA . ASP A 1 73 ? -24.749 -5.195 32.373 1.00 97.94 73 ASP A CA 1
ATOM 565 C C . ASP A 1 73 ? -26.098 -5.752 31.889 1.00 97.94 73 ASP A C 1
ATOM 567 O O . ASP A 1 73 ? -26.641 -6.678 32.489 1.00 97.94 73 ASP A O 1
ATOM 571 N N . ASN A 1 74 ? -26.675 -5.183 30.828 1.00 97.94 74 ASN A N 1
ATOM 572 C CA . ASN A 1 74 ? -27.990 -5.569 30.318 1.00 97.94 74 ASN A CA 1
ATOM 573 C C . ASN A 1 74 ? -28.001 -5.684 28.787 1.00 97.94 74 ASN A C 1
ATOM 575 O O . ASN A 1 74 ? -27.093 -5.204 28.102 1.00 97.94 74 ASN A O 1
ATOM 579 N N . ASP A 1 75 ? -29.032 -6.338 28.257 1.00 97.75 75 ASP A N 1
ATOM 580 C CA . ASP A 1 75 ? -29.101 -6.683 26.834 1.00 97.75 75 ASP A CA 1
ATOM 581 C C . ASP A 1 75 ? -29.228 -5.451 25.926 1.00 97.75 75 ASP A C 1
ATOM 583 O O . ASP A 1 75 ? -28.619 -5.409 24.857 1.00 97.75 75 ASP A O 1
ATOM 587 N N . GLU A 1 76 ? -29.925 -4.405 26.374 1.00 97.94 76 GLU A N 1
ATOM 588 C CA . GLU A 1 76 ? -30.062 -3.142 25.636 1.00 97.94 76 GLU A CA 1
ATOM 589 C C . GLU A 1 76 ? -28.706 -2.433 25.472 1.00 97.94 76 GLU A C 1
ATOM 591 O O . GLU A 1 76 ? -28.305 -2.090 24.356 1.00 97.94 76 GLU A O 1
ATOM 596 N N . LYS A 1 77 ? -27.939 -2.286 26.564 1.00 97.69 77 LYS A N 1
ATOM 597 C CA . LYS A 1 77 ? -26.581 -1.716 26.536 1.00 97.69 77 LYS A CA 1
ATOM 598 C C . LYS A 1 77 ? -25.631 -2.576 25.710 1.00 97.69 77 LYS A C 1
ATOM 600 O O . LYS A 1 77 ? -24.794 -2.031 24.992 1.00 97.69 77 LYS A O 1
ATOM 605 N N . LYS A 1 78 ? -25.759 -3.907 25.776 1.00 98.12 78 LYS A N 1
ATOM 606 C CA . LYS A 1 78 ? -24.959 -4.824 24.948 1.00 98.12 78 LYS A CA 1
ATOM 607 C C . LYS A 1 78 ? -25.241 -4.620 23.468 1.00 98.12 78 LYS A C 1
ATOM 609 O O . LYS A 1 78 ? -24.295 -4.550 22.687 1.00 98.12 78 LYS A O 1
ATOM 614 N N . GLN A 1 79 ? -26.505 -4.476 23.080 1.00 98.25 79 GLN A N 1
ATOM 615 C CA . GLN A 1 79 ? -26.882 -4.229 21.690 1.00 98.25 79 GLN A CA 1
ATOM 616 C C . GLN A 1 79 ? -26.352 -2.875 21.191 1.00 98.25 79 GLN A C 1
ATOM 618 O O . GLN A 1 79 ? -25.801 -2.792 20.089 1.00 98.25 79 GLN A O 1
ATOM 623 N N . GLU A 1 80 ? -26.434 -1.822 22.009 1.00 97.69 80 GLU A N 1
ATOM 624 C CA . GLU A 1 80 ? -25.862 -0.512 21.678 1.00 97.69 80 GLU A CA 1
ATOM 625 C C . GLU A 1 80 ? -24.329 -0.577 21.540 1.00 97.69 80 GLU A C 1
ATOM 627 O O . GLU A 1 80 ? -23.758 -0.103 20.549 1.00 97.69 80 GLU A O 1
ATOM 632 N N . ALA A 1 81 ? -23.647 -1.201 22.504 1.00 98.06 81 ALA A N 1
ATOM 633 C CA . ALA A 1 81 ? -22.198 -1.374 22.481 1.00 98.06 81 ALA A CA 1
ATOM 634 C C . ALA A 1 81 ? -21.742 -2.234 21.293 1.00 98.06 81 ALA A C 1
ATOM 636 O O . ALA A 1 81 ? -20.736 -1.918 20.654 1.00 98.06 81 ALA A O 1
ATOM 637 N N . GLN A 1 82 ? -22.514 -3.259 20.924 1.00 98.31 82 GLN A N 1
ATOM 638 C CA . GLN A 1 82 ? -22.275 -4.067 19.730 1.00 98.31 82 GLN A CA 1
ATOM 639 C C . GLN A 1 82 ? -22.365 -3.221 18.454 1.00 98.31 82 GLN A C 1
ATOM 641 O O . GLN A 1 82 ? -21.529 -3.371 17.561 1.00 98.31 82 GLN A O 1
ATOM 646 N N . GLY A 1 83 ? -23.336 -2.306 18.370 1.00 98.12 83 GLY A N 1
ATOM 647 C CA . GLY A 1 83 ? -23.448 -1.352 17.265 1.00 98.12 83 GLY A CA 1
ATOM 648 C C . GLY A 1 83 ? -22.221 -0.441 17.155 1.00 98.12 83 GLY A C 1
ATOM 649 O O . GLY A 1 83 ? -21.655 -0.291 16.069 1.00 98.12 83 GLY A O 1
ATOM 650 N N . LYS A 1 84 ? -21.754 0.105 18.286 1.00 97.94 84 LYS A N 1
ATOM 651 C CA . LYS A 1 84 ? -20.536 0.936 18.346 1.00 97.94 84 LYS A CA 1
ATOM 652 C C . LYS A 1 84 ? -19.287 0.155 17.944 1.00 97.94 84 LYS A 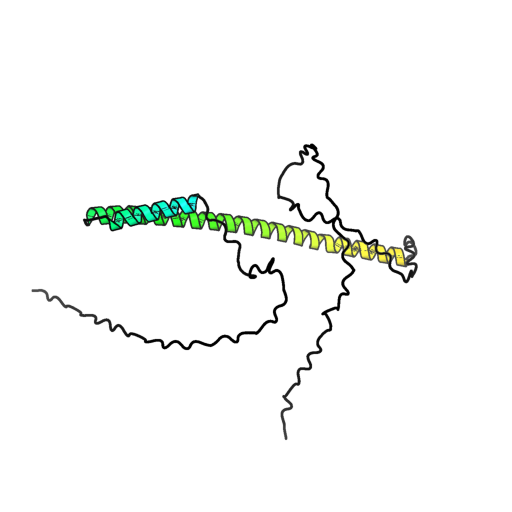C 1
ATOM 654 O O . LYS A 1 84 ? -18.480 0.664 17.169 1.00 97.94 84 LYS A O 1
ATOM 659 N N . LEU A 1 85 ? -19.146 -1.079 18.425 1.00 98.31 85 LEU A N 1
ATOM 660 C CA . LEU A 1 85 ? -18.020 -1.949 18.092 1.00 98.31 85 LEU A CA 1
ATOM 661 C C . LEU A 1 85 ? -18.011 -2.316 16.607 1.00 98.31 85 LEU A C 1
ATOM 663 O O . LEU A 1 85 ? -16.970 -2.211 15.962 1.00 98.31 85 LEU A O 1
ATOM 667 N N . ARG A 1 86 ? -19.170 -2.680 16.042 1.00 98.62 86 ARG A N 1
ATOM 668 C CA . ARG A 1 86 ? -19.302 -2.963 14.607 1.00 98.62 86 ARG A CA 1
ATOM 669 C C . ARG A 1 86 ? -18.857 -1.767 13.769 1.00 98.62 86 ARG A C 1
ATOM 671 O O . ARG A 1 86 ? -18.074 -1.948 12.843 1.00 98.62 86 ARG A O 1
ATOM 678 N N . LYS A 1 87 ? -19.325 -0.563 14.111 1.00 98.38 87 LYS A N 1
ATOM 679 C CA . LYS A 1 87 ? -18.946 0.662 13.401 1.00 98.38 87 LYS A CA 1
ATOM 680 C C . LYS A 1 87 ? -17.442 0.933 13.504 1.00 98.38 87 LYS A C 1
ATOM 682 O O . LYS A 1 87 ? -16.802 1.144 12.485 1.00 98.38 87 LYS A O 1
ATOM 687 N N . ALA A 1 88 ? -16.866 0.850 14.705 1.00 98.31 88 ALA A N 1
ATOM 688 C CA . ALA A 1 88 ? -15.434 1.079 14.905 1.00 98.31 88 ALA A CA 1
ATOM 689 C C . ALA A 1 88 ? -14.560 0.102 14.098 1.00 98.31 88 ALA A C 1
ATOM 691 O O . ALA A 1 88 ? -13.557 0.514 13.520 1.00 98.31 88 ALA A O 1
ATOM 692 N N . LEU A 1 89 ? -14.959 -1.173 14.021 1.00 98.25 89 LEU A N 1
ATOM 693 C CA . LEU A 1 89 ? -14.278 -2.173 13.195 1.00 98.25 89 LEU A CA 1
ATOM 694 C C . LEU A 1 89 ? -14.414 -1.865 11.701 1.00 98.25 89 LEU A C 1
ATOM 696 O O . LEU A 1 89 ? -13.429 -1.940 10.974 1.00 98.25 89 LEU A O 1
ATOM 700 N N . GLN A 1 90 ? -15.610 -1.497 11.238 1.00 98.44 90 GLN A N 1
ATOM 701 C CA . GLN A 1 90 ? -15.833 -1.122 9.841 1.00 98.44 90 GLN A CA 1
ATOM 702 C C . GLN A 1 90 ? -14.979 0.085 9.434 1.00 98.44 90 GLN A C 1
ATOM 704 O O . GLN A 1 90 ? -14.362 0.064 8.369 1.00 98.44 90 GLN A O 1
ATOM 709 N N . ASP A 1 91 ? -14.891 1.095 10.299 1.00 97.38 91 ASP A N 1
ATOM 710 C CA . ASP A 1 91 ? -14.045 2.267 10.081 1.00 97.38 91 ASP A CA 1
ATOM 711 C C . ASP A 1 91 ? -12.558 1.865 10.017 1.00 97.38 91 ASP A C 1
ATOM 713 O O . ASP A 1 91 ? -11.842 2.298 9.116 1.00 97.38 91 ASP A O 1
ATOM 717 N N . GLN A 1 92 ? -12.089 0.989 10.919 1.00 97.62 92 GLN A N 1
ATOM 718 C CA . GLN A 1 92 ? -10.707 0.485 10.905 1.00 97.62 92 GLN A CA 1
ATOM 719 C C . GLN A 1 92 ? -10.380 -0.274 9.610 1.00 97.62 92 GLN A C 1
ATOM 721 O O . GLN A 1 92 ? -9.338 -0.029 9.004 1.00 97.62 92 GLN A O 1
ATOM 726 N N . PHE A 1 93 ? -11.260 -1.177 9.169 1.00 97.81 93 PHE A N 1
ATOM 727 C CA . PHE A 1 93 ? -11.056 -1.925 7.925 1.00 97.81 93 PHE A CA 1
ATOM 728 C C . PHE A 1 93 ? -11.086 -1.024 6.692 1.00 97.81 93 PHE A C 1
ATOM 730 O O . PHE A 1 93 ? -10.310 -1.238 5.766 1.00 97.81 93 PHE A O 1
ATOM 737 N N . THR A 1 94 ? -11.951 -0.010 6.681 1.00 97.44 94 THR A N 1
ATOM 738 C CA . THR A 1 94 ? -12.014 0.957 5.579 1.00 97.44 94 THR A CA 1
ATOM 739 C C . THR A 1 94 ? -10.688 1.707 5.451 1.00 97.44 94 THR A C 1
ATOM 741 O O . THR A 1 94 ? -10.120 1.743 4.362 1.00 97.44 94 THR A O 1
ATOM 744 N N . LEU A 1 95 ? -10.137 2.193 6.570 1.00 96.44 95 LEU A N 1
ATOM 745 C CA . LEU A 1 95 ? -8.827 2.853 6.601 1.00 96.44 95 LEU A CA 1
ATOM 746 C C . LEU A 1 95 ? -7.687 1.933 6.129 1.00 96.44 95 LEU A C 1
ATOM 748 O O . LEU A 1 95 ? -6.829 2.364 5.360 1.00 96.44 95 LEU A O 1
ATOM 752 N N . ASP A 1 96 ? -7.670 0.665 6.553 1.00 94.75 96 ASP A N 1
ATOM 753 C CA . ASP A 1 96 ? -6.660 -0.306 6.098 1.00 94.75 96 ASP A CA 1
ATOM 754 C C . ASP A 1 96 ? -6.754 -0.556 4.582 1.00 94.75 96 ASP A C 1
ATOM 756 O O . ASP A 1 96 ? -5.740 -0.521 3.883 1.00 94.75 96 ASP A O 1
ATOM 760 N N . ILE A 1 97 ? -7.966 -0.737 4.046 1.00 96.44 97 ILE A N 1
ATOM 761 C CA . ILE A 1 97 ? -8.187 -0.931 2.605 1.00 96.44 97 ILE A CA 1
ATOM 762 C C . ILE A 1 97 ? -7.734 0.298 1.809 1.00 96.44 97 ILE A C 1
ATOM 764 O O . ILE A 1 97 ? -7.070 0.149 0.781 1.00 96.44 97 ILE A O 1
ATOM 768 N N . GLU A 1 98 ? -8.066 1.503 2.269 1.00 96.38 98 GLU A N 1
ATOM 769 C CA . GLU A 1 98 ? -7.661 2.752 1.618 1.00 96.38 98 GLU A CA 1
ATOM 770 C C . GLU A 1 98 ? -6.139 2.935 1.631 1.00 96.38 98 GLU A C 1
ATOM 772 O O . GLU A 1 98 ? -5.553 3.248 0.591 1.00 96.38 98 GLU A O 1
ATOM 777 N N . SER A 1 99 ? -5.481 2.655 2.762 1.00 92.44 99 SER A N 1
ATOM 778 C CA . SER A 1 99 ? -4.017 2.694 2.865 1.00 92.44 99 SER A CA 1
ATOM 779 C C . SER A 1 99 ? -3.365 1.712 1.892 1.00 92.44 99 SER A C 1
ATOM 781 O O . SER A 1 99 ? -2.486 2.092 1.114 1.00 92.44 99 SER A O 1
ATOM 783 N N . ARG A 1 100 ? -3.838 0.459 1.866 1.00 94.00 100 ARG A N 1
ATOM 784 C CA . ARG A 1 100 ? -3.329 -0.565 0.942 1.00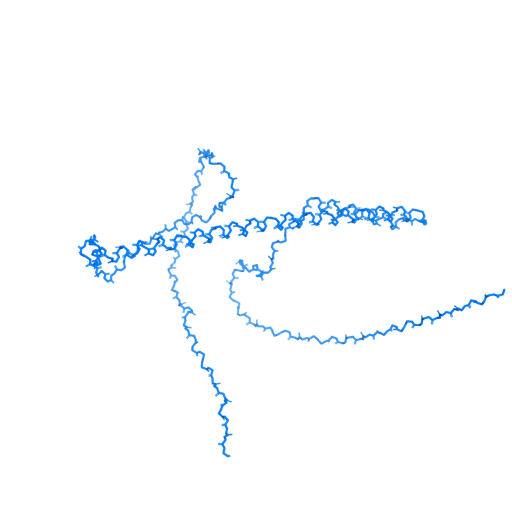 94.00 100 ARG A CA 1
ATOM 785 C C . ARG A 1 100 ? -3.550 -0.170 -0.511 1.00 94.00 100 ARG A C 1
ATOM 787 O O . ARG A 1 100 ? -2.653 -0.347 -1.328 1.00 94.00 100 ARG A O 1
ATOM 794 N N . ARG A 1 101 ? -4.713 0.392 -0.852 1.00 96.12 101 ARG A N 1
ATOM 795 C CA . ARG A 1 101 ? -4.987 0.890 -2.207 1.00 96.12 101 ARG A CA 1
ATOM 796 C C . ARG A 1 101 ? -3.995 1.986 -2.603 1.00 96.12 101 ARG A C 1
ATOM 798 O O . ARG A 1 101 ? -3.416 1.903 -3.681 1.00 96.12 101 ARG A O 1
ATOM 805 N N . ALA A 1 102 ? -3.736 2.950 -1.722 1.00 94.38 102 ALA A N 1
ATOM 806 C CA . ALA A 1 102 ? -2.760 4.004 -1.984 1.00 94.38 102 ALA A CA 1
ATOM 807 C C . ALA A 1 102 ? -1.330 3.456 -2.167 1.00 94.38 102 ALA A C 1
ATOM 809 O O . ALA A 1 102 ? -0.561 3.970 -2.982 1.00 94.38 102 ALA A O 1
ATOM 810 N N . GLU A 1 103 ? -0.952 2.409 -1.431 1.00 90.31 103 GLU A N 1
ATOM 811 C CA . GLU A 1 103 ? 0.319 1.702 -1.634 1.00 90.31 103 GLU A CA 1
ATOM 812 C C . GLU A 1 103 ? 0.374 0.987 -2.988 1.00 90.31 103 GLU A C 1
ATOM 814 O O . GLU A 1 103 ? 1.370 1.118 -3.705 1.00 90.31 103 GLU A O 1
ATOM 819 N N . PHE A 1 104 ? -0.700 0.294 -3.378 1.00 96.00 104 PHE A N 1
ATOM 820 C CA . PHE A 1 104 ? -0.803 -0.335 -4.694 1.00 96.00 104 PHE A CA 1
ATOM 821 C C . PHE A 1 104 ? -0.660 0.683 -5.828 1.00 96.00 104 PHE A C 1
ATOM 823 O O . PHE A 1 104 ? 0.092 0.434 -6.769 1.00 96.00 104 PHE A O 1
ATOM 830 N N . ASP A 1 105 ? -1.290 1.853 -5.716 1.00 96.88 105 ASP A N 1
ATOM 831 C CA . ASP A 1 105 ? -1.182 2.915 -6.721 1.00 96.88 105 ASP A CA 1
ATOM 832 C C . ASP A 1 105 ? 0.255 3.449 -6.840 1.00 96.88 105 ASP A C 1
ATOM 834 O O . ASP A 1 105 ? 0.760 3.677 -7.944 1.00 96.88 105 ASP A O 1
ATOM 838 N N . LYS A 1 106 ? 0.966 3.590 -5.711 1.00 94.31 106 LYS A N 1
ATOM 839 C CA . LYS A 1 106 ? 2.390 3.965 -5.708 1.00 94.31 106 LYS A CA 1
ATOM 840 C C . LYS A 1 106 ? 3.254 2.906 -6.387 1.00 94.31 106 LYS A C 1
ATOM 842 O O . LYS A 1 106 ? 4.151 3.262 -7.152 1.00 94.31 106 LYS A O 1
ATOM 847 N N . ILE A 1 107 ? 3.015 1.623 -6.108 1.00 95.81 107 ILE A N 1
ATOM 848 C CA . ILE A 1 107 ? 3.753 0.519 -6.736 1.00 95.81 107 ILE A CA 1
ATOM 849 C C . ILE A 1 107 ? 3.488 0.506 -8.239 1.00 95.81 107 ILE A C 1
ATOM 851 O O . ILE A 1 107 ? 4.445 0.476 -9.008 1.00 95.81 107 ILE A O 1
ATOM 855 N N . LYS A 1 108 ? 2.224 0.613 -8.660 1.00 96.88 108 LYS A N 1
ATOM 856 C CA . LYS A 1 108 ? 1.846 0.665 -10.074 1.00 96.88 108 LYS A CA 1
ATOM 857 C C . LYS A 1 108 ? 2.559 1.801 -10.803 1.00 96.88 108 LYS A C 1
ATOM 859 O O . LYS A 1 108 ? 3.239 1.553 -11.787 1.00 96.88 108 LYS A O 1
ATOM 864 N N . LYS A 1 109 ? 2.545 3.013 -10.240 1.00 97.38 109 LYS A N 1
ATOM 865 C CA . LYS A 1 109 ? 3.272 4.156 -10.811 1.00 97.38 109 LYS A CA 1
ATOM 866 C C . LYS A 1 109 ? 4.774 3.890 -10.966 1.00 97.38 109 LYS A C 1
ATOM 868 O O . LYS A 1 109 ? 5.382 4.339 -11.933 1.00 97.38 109 LYS A O 1
ATOM 873 N N . ARG A 1 110 ? 5.399 3.185 -10.015 1.00 95.88 110 ARG A N 1
ATOM 874 C CA . ARG A 1 110 ? 6.818 2.800 -10.123 1.00 95.88 110 ARG A CA 1
ATOM 875 C C . ARG A 1 110 ? 7.042 1.768 -11.224 1.00 95.88 110 ARG A C 1
ATOM 877 O O . ARG A 1 110 ? 8.065 1.851 -11.894 1.00 95.88 110 ARG A O 1
ATOM 884 N N . VAL A 1 111 ? 6.123 0.820 -11.398 1.00 97.88 111 VAL A N 1
ATOM 885 C CA . VAL A 1 111 ? 6.169 -0.156 -12.497 1.00 97.88 111 VAL A CA 1
ATOM 886 C C . VAL A 1 111 ? 6.048 0.562 -13.838 1.00 97.88 111 VAL A C 1
ATOM 888 O O . VAL A 1 111 ? 6.939 0.399 -14.663 1.00 97.88 111 VAL A O 1
ATOM 891 N N . ASP A 1 112 ? 5.070 1.455 -13.999 1.00 97.62 112 ASP A N 1
ATOM 892 C CA . ASP A 1 112 ? 4.881 2.236 -15.230 1.00 97.62 112 ASP A CA 1
ATOM 893 C C . ASP A 1 112 ? 6.154 3.036 -15.591 1.00 97.62 112 ASP A C 1
ATOM 895 O O . ASP A 1 112 ? 6.624 3.027 -16.727 1.00 97.62 112 ASP A O 1
ATOM 899 N N . GLN A 1 113 ? 6.791 3.674 -14.600 1.00 95.69 113 GLN A N 1
ATOM 900 C CA . GLN A 1 113 ? 8.063 4.385 -14.795 1.00 95.69 113 GLN A CA 1
ATOM 901 C C . GLN A 1 113 ? 9.226 3.461 -15.184 1.00 95.69 113 GLN A C 1
ATOM 903 O O . GLN A 1 113 ? 10.142 3.874 -15.901 1.00 95.69 113 GLN A O 1
ATOM 908 N N . LEU A 1 114 ? 9.258 2.232 -14.665 1.00 96.75 114 LEU A N 1
ATOM 909 C CA . LEU A 1 114 ? 10.275 1.248 -15.033 1.00 96.75 114 LEU A CA 1
ATOM 910 C C . LEU A 1 114 ? 10.058 0.744 -16.460 1.00 96.75 114 LEU A C 1
ATOM 912 O O . LEU A 1 114 ? 11.038 0.600 -17.192 1.00 96.75 114 LEU A O 1
ATOM 916 N N . GLU A 1 115 ? 8.806 0.535 -16.859 1.00 97.56 115 GLU A N 1
ATOM 917 C CA . GLU A 1 115 ? 8.433 0.166 -18.224 1.00 97.56 115 GLU A CA 1
ATOM 918 C C . GLU A 1 115 ? 8.816 1.265 -19.223 1.00 97.56 115 GLU A C 1
ATOM 920 O O . GLU A 1 115 ? 9.496 0.975 -20.205 1.00 97.56 115 GLU A O 1
ATOM 925 N N . GLU A 1 116 ? 8.524 2.535 -18.929 1.00 97.38 116 GLU A N 1
ATOM 926 C CA . GLU A 1 116 ? 8.920 3.677 -19.770 1.00 97.38 116 GLU A CA 1
ATOM 927 C C . GLU A 1 116 ? 10.449 3.760 -19.954 1.00 97.38 116 GLU A C 1
ATOM 929 O O . GLU A 1 116 ? 10.973 3.963 -21.059 1.00 97.38 116 GLU A O 1
ATOM 934 N N . ARG A 1 117 ? 11.207 3.559 -18.868 1.00 96.56 117 ARG A N 1
ATOM 935 C CA . ARG A 1 117 ? 12.679 3.524 -18.917 1.00 96.56 117 ARG A CA 1
ATOM 936 C C . ARG A 1 117 ? 13.190 2.349 -19.741 1.00 96.56 117 ARG A C 1
ATOM 938 O O . ARG A 1 117 ? 14.194 2.494 -20.441 1.00 96.56 117 ARG A O 1
ATOM 945 N N . LEU A 1 118 ? 12.544 1.191 -19.636 1.00 96.62 118 LEU A N 1
ATOM 946 C CA . LEU A 1 118 ? 12.901 0.011 -20.413 1.00 96.62 118 LEU A CA 1
ATOM 947 C C . LEU A 1 118 ? 12.636 0.249 -21.898 1.00 96.62 118 LEU A C 1
ATOM 949 O O . LEU A 1 118 ? 13.523 0.012 -22.715 1.00 96.62 118 LEU A O 1
ATOM 953 N N . GLU A 1 119 ? 11.474 0.793 -22.242 1.00 96.50 119 GLU A N 1
ATOM 954 C CA . GLU A 1 119 ? 11.123 1.125 -23.618 1.00 96.50 119 GLU A CA 1
ATOM 955 C C . GLU A 1 119 ? 12.109 2.136 -24.217 1.00 96.50 119 GLU A C 1
ATOM 957 O O . GLU A 1 119 ? 12.603 1.949 -25.328 1.00 96.50 119 GLU A O 1
ATOM 962 N N . THR A 1 120 ? 12.497 3.155 -23.446 1.00 96.06 120 THR A N 1
ATOM 963 C CA . THR A 1 120 ? 13.531 4.115 -23.856 1.00 96.06 120 THR A CA 1
ATOM 964 C C . THR A 1 120 ? 14.851 3.415 -24.188 1.00 96.06 120 THR A C 1
ATOM 966 O O . THR A 1 120 ? 15.463 3.709 -25.215 1.00 96.06 120 THR A O 1
ATOM 969 N N . ARG A 1 121 ? 15.289 2.450 -23.366 1.00 94.94 121 ARG A N 1
ATOM 970 C CA . ARG A 1 121 ? 16.504 1.660 -23.642 1.00 94.94 121 ARG A CA 1
ATOM 971 C C . ARG A 1 121 ? 16.357 0.807 -24.898 1.00 94.94 121 ARG A C 1
ATOM 973 O O . ARG A 1 121 ? 17.310 0.709 -25.663 1.00 94.94 121 ARG A O 1
ATOM 980 N N . VAL A 1 122 ? 15.181 0.221 -25.121 1.00 95.62 122 VAL A N 1
ATOM 981 C CA . VAL A 1 122 ? 14.893 -0.567 -26.327 1.00 95.62 122 VAL A CA 1
ATOM 982 C C . VAL A 1 122 ? 14.967 0.312 -27.575 1.00 95.62 122 VAL A C 1
ATOM 984 O O . VAL A 1 122 ? 15.640 -0.068 -28.524 1.00 95.62 122 VAL A O 1
ATOM 987 N N . ARG A 1 123 ? 14.378 1.515 -27.565 1.00 93.62 123 ARG A N 1
ATOM 988 C CA . ARG A 1 123 ? 14.467 2.453 -28.700 1.00 93.62 123 ARG A CA 1
ATOM 989 C C . ARG A 1 123 ? 15.907 2.913 -28.956 1.00 93.62 123 ARG A C 1
ATOM 991 O O . ARG A 1 123 ? 16.341 2.978 -30.100 1.00 93.62 123 ARG A O 1
ATOM 998 N N . LYS A 1 124 ? 16.676 3.178 -27.893 1.00 97.25 124 LYS A N 1
ATOM 999 C CA . LYS A 1 124 ? 18.095 3.564 -28.000 1.00 97.25 124 LYS A CA 1
ATOM 1000 C C . LYS A 1 124 ? 19.017 2.432 -28.446 1.00 97.25 124 LYS A C 1
ATOM 1002 O O . LYS A 1 124 ? 20.111 2.716 -28.924 1.00 97.25 124 LYS A O 1
ATOM 1007 N N . ARG A 1 125 ? 18.599 1.169 -28.325 1.00 96.88 125 ARG A N 1
ATOM 1008 C CA . ARG A 1 125 ? 19.378 0.021 -28.806 1.00 96.88 125 ARG A CA 1
ATOM 1009 C C . ARG A 1 125 ? 19.663 0.141 -30.300 1.00 96.88 125 ARG A C 1
ATOM 1011 O O . ARG A 1 125 ? 20.809 -0.020 -30.694 1.00 96.88 125 ARG A O 1
ATOM 1018 N N . ASP A 1 126 ? 18.647 0.432 -31.106 1.00 91.06 126 ASP A N 1
ATOM 1019 C CA . ASP A 1 126 ? 18.798 0.437 -32.563 1.00 91.06 126 ASP A CA 1
ATOM 1020 C C . ASP A 1 126 ? 19.661 1.623 -33.020 1.00 91.06 126 ASP A C 1
ATOM 1022 O O . ASP A 1 126 ? 20.554 1.447 -33.842 1.00 91.06 126 ASP A O 1
ATOM 1026 N N . GLU A 1 127 ? 19.511 2.793 -32.385 1.00 94.69 127 GLU A N 1
ATOM 1027 C CA . GLU A 1 127 ? 20.415 3.937 -32.589 1.00 94.69 127 GLU A CA 1
ATOM 1028 C C . GLU A 1 127 ? 21.881 3.586 -32.270 1.00 94.69 127 GLU A C 1
ATOM 1030 O O . GLU A 1 127 ? 22.784 3.956 -33.018 1.00 94.69 127 GLU A O 1
ATOM 1035 N N . LEU A 1 128 ? 22.133 2.859 -31.173 1.00 94.06 128 LEU A N 1
ATOM 1036 C CA . LEU A 1 128 ? 23.484 2.421 -30.806 1.00 94.06 128 LEU A CA 1
ATOM 1037 C C . LEU A 1 128 ? 24.041 1.383 -31.782 1.00 94.06 128 LEU A C 1
ATOM 1039 O O . LEU A 1 128 ? 25.229 1.429 -32.095 1.00 94.06 128 LEU A O 1
ATOM 1043 N N . VAL A 1 129 ? 23.206 0.461 -32.265 1.00 95.69 129 VAL A N 1
ATOM 1044 C CA . VAL A 1 129 ? 23.604 -0.530 -33.273 1.00 95.69 129 VAL A CA 1
ATOM 1045 C C . VAL A 1 129 ? 23.986 0.165 -34.579 1.00 95.69 129 VAL A C 1
ATOM 1047 O O . VAL A 1 129 ? 25.041 -0.138 -35.130 1.00 95.69 129 VAL A O 1
ATOM 1050 N N . GLU A 1 130 ? 23.197 1.138 -35.036 1.00 95.31 130 GLU A N 1
ATOM 1051 C CA . GLU A 1 130 ? 23.511 1.927 -36.233 1.00 95.31 130 GLU A CA 1
ATOM 1052 C C . GLU A 1 130 ? 24.772 2.776 -36.055 1.00 95.31 130 GLU A C 1
ATOM 1054 O O . GLU A 1 130 ? 25.627 2.822 -36.944 1.00 95.31 130 GLU A O 1
ATOM 1059 N N . LEU A 1 131 ? 24.946 3.401 -34.887 1.00 95.25 131 LEU A N 1
ATOM 1060 C CA . LEU A 1 131 ? 26.165 4.138 -34.564 1.00 95.25 131 LEU A CA 1
ATOM 1061 C C . LEU A 1 131 ? 27.391 3.217 -34.620 1.00 95.25 131 LEU A C 1
ATOM 1063 O O . LEU A 1 131 ? 28.390 3.556 -35.252 1.00 95.25 131 LEU A O 1
ATOM 1067 N N . GLN A 1 132 ? 27.303 2.032 -34.013 1.00 92.81 132 GLN A N 1
ATOM 1068 C CA . GLN A 1 132 ? 28.374 1.039 -34.030 1.00 92.81 132 GLN A CA 1
ATOM 1069 C C . GLN A 1 132 ? 28.663 0.542 -35.453 1.00 92.81 132 GLN A C 1
ATOM 1071 O O . GLN A 1 132 ? 29.824 0.398 -35.833 1.00 92.81 132 GLN A O 1
ATOM 1076 N N . LEU A 1 133 ? 27.625 0.315 -36.262 1.00 95.75 133 LEU A N 1
ATOM 1077 C CA . LEU A 1 133 ? 27.766 -0.095 -37.657 1.00 95.75 133 LEU A CA 1
ATOM 1078 C C . LEU A 1 133 ? 28.452 0.990 -38.497 1.00 95.75 133 LEU A C 1
ATOM 1080 O O . LEU A 1 133 ? 29.341 0.685 -39.292 1.00 95.75 133 LEU A O 1
ATOM 1084 N N . SER A 1 134 ? 28.072 2.252 -38.300 1.00 92.62 134 SER A N 1
ATOM 1085 C CA . SER A 1 134 ? 28.701 3.409 -38.943 1.00 92.62 134 SER A CA 1
ATOM 1086 C C . SER A 1 134 ? 30.180 3.526 -38.569 1.00 92.62 134 SER A C 1
ATOM 1088 O O . SER A 1 134 ? 31.030 3.681 -39.446 1.00 92.62 134 SER A O 1
ATOM 1090 N N . LEU A 1 135 ? 30.516 3.350 -37.285 1.00 90.69 135 LEU A N 1
ATOM 1091 C CA . LEU A 1 135 ? 31.905 3.314 -36.820 1.00 90.69 135 LEU A CA 1
ATOM 1092 C C . LEU A 1 135 ? 32.710 2.198 -37.505 1.00 90.69 135 LEU A C 1
ATOM 1094 O O . LEU A 1 135 ? 33.832 2.440 -37.944 1.00 90.69 135 LEU A O 1
ATOM 1098 N N . ILE A 1 136 ? 32.139 0.997 -37.643 1.00 91.75 136 ILE A N 1
ATOM 1099 C CA . ILE A 1 136 ? 32.794 -0.130 -38.326 1.00 91.75 136 ILE A CA 1
ATOM 1100 C C . ILE A 1 136 ? 33.038 0.183 -39.809 1.00 91.75 136 ILE A C 1
ATOM 1102 O O . ILE A 1 136 ? 34.138 -0.069 -40.298 1.00 91.75 136 ILE A O 1
ATOM 1106 N N . LYS A 1 137 ? 32.055 0.760 -40.513 1.00 92.00 137 LYS A N 1
ATOM 1107 C CA . LYS A 1 137 ? 32.191 1.147 -41.929 1.00 92.00 137 LYS A CA 1
ATOM 1108 C C . LYS A 1 137 ? 33.281 2.198 -42.130 1.00 92.00 137 LYS A C 1
ATOM 1110 O O . LYS A 1 137 ? 34.195 1.975 -42.912 1.00 92.00 137 LYS A O 1
ATOM 1115 N N . ASN A 1 138 ? 33.248 3.280 -41.351 1.00 90.38 138 ASN A N 1
ATOM 1116 C CA . ASN A 1 138 ? 34.250 4.346 -41.442 1.00 90.38 138 ASN A CA 1
ATOM 1117 C C . ASN A 1 138 ? 35.673 3.822 -41.187 1.00 90.38 138 ASN A C 1
ATOM 1119 O O . ASN A 1 138 ? 36.616 4.233 -41.861 1.00 90.38 138 ASN A O 1
ATOM 1123 N N . ASN A 1 139 ? 35.835 2.888 -40.242 1.00 85.88 139 ASN A N 1
ATOM 1124 C CA . ASN A 1 139 ? 37.122 2.241 -39.985 1.00 85.88 139 ASN A CA 1
ATOM 1125 C C . ASN A 1 139 ? 37.569 1.342 -41.149 1.00 85.88 139 ASN A C 1
ATOM 1127 O O . ASN A 1 139 ? 38.752 1.335 -41.482 1.00 85.88 139 ASN A O 1
ATOM 1131 N N . ALA A 1 140 ? 36.647 0.600 -41.769 1.00 90.50 140 ALA A N 1
ATOM 1132 C CA . ALA A 1 140 ? 36.941 -0.253 -42.921 1.00 90.50 140 ALA A CA 1
ATOM 1133 C C . ALA A 1 140 ? 37.341 0.560 -44.166 1.00 90.50 140 ALA A C 1
ATOM 1135 O O . ALA A 1 140 ? 38.248 0.155 -44.890 1.00 90.50 140 ALA A O 1
ATOM 1136 N N . ASP A 1 141 ? 36.734 1.731 -44.361 1.00 91.19 141 ASP A N 1
ATOM 1137 C CA . ASP A 1 141 ? 37.038 2.648 -45.466 1.00 91.19 141 ASP A CA 1
ATOM 1138 C C . ASP A 1 141 ? 38.339 3.450 -45.249 1.00 91.19 141 ASP A C 1
ATOM 1140 O O . ASP A 1 141 ? 38.703 4.295 -46.067 1.00 91.19 141 ASP A O 1
ATOM 1144 N N . GLY A 1 142 ? 39.051 3.223 -44.137 1.00 86.69 142 GLY A N 1
ATOM 1145 C CA . GLY A 1 142 ? 40.282 3.947 -43.797 1.00 86.69 142 GLY A CA 1
ATOM 1146 C C . GLY A 1 142 ? 40.061 5.416 -43.412 1.00 86.69 142 GLY A C 1
ATOM 1147 O O . GLY A 1 142 ? 41.027 6.159 -43.257 1.00 86.69 142 GLY A O 1
ATOM 1148 N N . LEU A 1 143 ? 38.801 5.830 -43.233 1.00 79.50 143 LEU A N 1
ATOM 1149 C CA . LEU A 1 143 ? 38.382 7.156 -42.758 1.00 79.50 143 LEU A CA 1
ATOM 1150 C C . LEU A 1 143 ? 38.221 7.211 -41.233 1.00 79.50 143 LEU A C 1
ATOM 1152 O O . LEU A 1 143 ? 37.839 8.243 -40.678 1.00 79.50 143 LEU A O 1
ATOM 1156 N N . GLY A 1 144 ? 38.492 6.104 -40.543 1.00 68.88 144 GLY A N 1
ATOM 1157 C CA . GLY A 1 144 ? 38.543 6.070 -39.093 1.00 68.88 144 GLY A CA 1
ATOM 1158 C C . GLY A 1 144 ? 39.572 7.076 -38.594 1.00 68.88 144 GLY A C 1
ATOM 1159 O O . GLY A 1 144 ? 40.745 7.004 -38.962 1.00 68.88 144 GLY A O 1
ATOM 1160 N N . TRP A 1 145 ? 39.147 8.007 -37.732 1.00 66.94 145 TRP A N 1
ATOM 1161 C CA . TRP A 1 145 ? 40.077 8.731 -36.871 1.00 66.94 145 TRP A CA 1
ATOM 1162 C C . TRP A 1 145 ? 40.927 7.666 -36.213 1.00 66.94 145 TRP A C 1
ATOM 1164 O O . TRP A 1 145 ? 40.370 6.814 -35.523 1.00 66.94 145 TRP A O 1
ATOM 1174 N N . GLY A 1 146 ? 42.224 7.649 -36.511 1.00 55.75 146 GLY A N 1
ATOM 1175 C CA . GLY A 1 146 ? 43.143 6.660 -35.988 1.00 55.75 146 GLY A CA 1
ATOM 1176 C C . GLY A 1 146 ? 43.103 6.682 -34.467 1.00 55.75 146 GLY A C 1
ATOM 1177 O O . GLY A 1 146 ? 43.942 7.306 -33.826 1.00 55.75 146 GLY A O 1
ATOM 1178 N N . ASN A 1 147 ? 42.184 5.921 -33.878 1.00 54.69 147 ASN A N 1
ATOM 1179 C CA . ASN A 1 147 ? 42.484 5.177 -32.688 1.00 54.69 147 ASN A CA 1
ATOM 1180 C C . ASN A 1 147 ? 43.591 4.248 -33.154 1.00 54.69 147 ASN A C 1
ATOM 1182 O O . ASN A 1 147 ? 43.361 3.117 -33.579 1.00 54.69 147 ASN A O 1
ATOM 1186 N N . GLY A 1 148 ? 44.818 4.762 -33.085 1.00 50.97 148 GLY A N 1
ATOM 1187 C CA . GLY A 1 148 ? 45.908 3.955 -32.621 1.00 50.97 148 GLY A CA 1
ATOM 1188 C C . GLY A 1 148 ? 45.407 3.297 -31.346 1.00 50.97 148 GLY A C 1
ATOM 1189 O O . GLY A 1 148 ? 45.640 3.784 -30.246 1.00 50.97 148 GLY A O 1
ATOM 1190 N N . TYR A 1 149 ? 44.765 2.142 -31.504 1.00 54.06 149 TYR A N 1
ATOM 1191 C CA . TYR A 1 149 ? 45.107 0.980 -30.725 1.00 54.06 149 TYR A CA 1
ATOM 1192 C C . TYR A 1 149 ? 46.610 0.790 -30.945 1.00 54.06 149 TYR A C 1
ATOM 1194 O O . TYR A 1 149 ? 47.059 -0.101 -31.660 1.00 54.06 149 TYR A O 1
ATOM 1202 N N . SER A 1 150 ? 47.411 1.683 -30.352 1.00 51.31 150 SER A N 1
ATOM 1203 C CA . SER A 1 150 ? 48.668 1.266 -29.807 1.00 51.31 150 SER A CA 1
ATOM 1204 C C . SER A 1 150 ? 48.263 0.079 -28.952 1.00 51.31 150 SER A C 1
ATOM 1206 O O . SER A 1 150 ? 47.509 0.178 -27.982 1.00 51.31 150 SER A O 1
ATOM 1208 N N . SER A 1 151 ? 48.652 -1.093 -29.422 1.00 53.34 151 SER A N 1
ATOM 1209 C CA . SER A 1 151 ? 48.914 -2.236 -28.583 1.00 53.34 151 SER A CA 1
ATOM 1210 C C . SER A 1 151 ? 49.867 -1.756 -27.486 1.00 53.34 151 SER A C 1
ATOM 1212 O O . SER A 1 151 ? 51.078 -1.916 -27.596 1.00 53.34 151 SER A O 1
ATOM 1214 N N . SER A 1 152 ? 49.351 -1.049 -26.487 1.00 52.28 152 SER A N 1
ATOM 1215 C CA . SER A 1 152 ? 50.067 -0.740 -25.269 1.00 52.28 152 SER A CA 1
ATOM 1216 C C . SER A 1 152 ? 49.706 -1.871 -24.315 1.00 52.28 152 SER A C 1
ATOM 1218 O O . SER A 1 152 ? 48.581 -1.901 -23.812 1.00 52.28 152 SER A O 1
ATOM 1220 N N . PRO A 1 153 ? 50.605 -2.847 -24.095 1.00 52.62 153 PRO A N 1
ATOM 1221 C CA . PRO A 1 153 ? 50.331 -4.023 -23.272 1.00 52.62 153 PRO A CA 1
ATOM 1222 C C . PRO A 1 153 ? 50.213 -3.708 -21.770 1.00 52.62 153 PRO A C 1
ATOM 1224 O O . PRO A 1 153 ? 50.189 -4.626 -20.956 1.00 52.62 153 PRO A O 1
ATOM 1227 N N . TYR A 1 154 ? 50.119 -2.436 -21.373 1.00 53.03 154 TYR A N 1
ATOM 1228 C CA . TYR A 1 154 ? 50.049 -2.037 -19.975 1.00 53.03 154 TYR A CA 1
ATOM 1229 C C . TYR A 1 154 ? 48.956 -0.996 -19.727 1.00 53.03 154 TYR A C 1
ATOM 1231 O O . TYR A 1 154 ? 49.108 0.185 -20.026 1.00 53.03 154 TYR A O 1
ATOM 1239 N N . ASN A 1 155 ? 47.864 -1.473 -19.123 1.00 53.12 155 ASN A N 1
ATOM 1240 C CA . ASN A 1 155 ? 47.254 -0.893 -17.925 1.00 53.12 155 ASN A CA 1
ATOM 1241 C C . ASN A 1 155 ? 47.515 0.603 -17.691 1.00 53.12 155 ASN A C 1
ATOM 1243 O O . ASN A 1 155 ? 48.421 0.967 -16.945 1.00 53.12 155 ASN A O 1
ATOM 1247 N N . GLN A 1 156 ? 46.635 1.457 -18.202 1.00 48.59 156 GLN A N 1
ATOM 1248 C CA . GLN A 1 156 ? 46.342 2.741 -17.566 1.00 48.59 156 GLN A CA 1
ATOM 1249 C C . GLN A 1 156 ? 44.837 2.978 -17.613 1.00 48.59 156 GLN A C 1
ATOM 1251 O O . GLN A 1 156 ? 44.340 3.872 -18.289 1.00 48.59 156 GLN A O 1
ATOM 1256 N N . TYR A 1 157 ? 44.090 2.164 -16.866 1.00 50.59 157 TYR A N 1
ATOM 1257 C CA . TYR A 1 157 ? 42.849 2.688 -16.318 1.00 50.59 157 TYR A CA 1
ATOM 1258 C C . TYR A 1 157 ? 43.260 3.741 -15.289 1.00 50.59 157 TYR A C 1
ATOM 1260 O O . TYR A 1 157 ? 43.938 3.382 -14.321 1.00 50.59 157 TYR A O 1
ATOM 1268 N N . PRO A 1 158 ? 42.904 5.027 -15.460 1.00 50.66 158 PRO A N 1
ATOM 1269 C CA . PRO A 1 158 ? 42.971 5.944 -14.344 1.00 50.66 158 PRO A CA 1
ATOM 1270 C C . PRO A 1 158 ? 42.060 5.341 -13.283 1.00 50.66 158 PRO A C 1
ATOM 1272 O O . PRO A 1 158 ? 40.851 5.220 -13.484 1.00 50.66 158 PRO A O 1
ATOM 1275 N N . THR A 1 159 ? 42.642 4.893 -12.173 1.00 59.38 159 THR A N 1
ATOM 1276 C CA . THR A 1 159 ? 41.879 4.629 -10.963 1.00 59.38 159 THR A CA 1
ATOM 1277 C C . THR A 1 159 ? 41.258 5.964 -10.601 1.00 59.38 159 THR A C 1
ATOM 1279 O O . THR A 1 159 ? 41.894 6.800 -9.957 1.00 59.38 159 THR A O 1
ATOM 1282 N N . MET A 1 160 ? 40.045 6.211 -11.090 1.00 44.66 160 MET A N 1
ATOM 1283 C CA . MET A 1 160 ? 39.203 7.244 -10.541 1.00 44.66 160 MET A CA 1
ATOM 1284 C C . MET A 1 160 ? 39.044 6.831 -9.090 1.00 44.66 160 MET A C 1
ATOM 1286 O O . MET A 1 160 ? 38.319 5.887 -8.780 1.00 44.66 160 MET A O 1
ATOM 1290 N N . GLN A 1 161 ? 39.822 7.469 -8.215 1.00 54.88 161 GLN A N 1
ATOM 1291 C CA . GLN A 1 161 ? 39.513 7.527 -6.804 1.00 54.88 161 GLN A CA 1
ATOM 1292 C C . GLN A 1 161 ? 38.143 8.175 -6.753 1.00 54.88 161 GLN A C 1
ATOM 1294 O O . GLN A 1 161 ? 37.994 9.394 -6.729 1.00 54.88 161 GLN A O 1
ATOM 1299 N N . SER A 1 162 ? 37.133 7.323 -6.839 1.00 49.78 162 SER A N 1
ATOM 1300 C CA . SER A 1 162 ? 35.780 7.651 -6.508 1.00 49.78 162 SER A CA 1
ATOM 1301 C C . SER A 1 162 ? 35.843 8.076 -5.052 1.00 49.78 162 SER A C 1
ATOM 1303 O O . SER A 1 162 ? 35.867 7.244 -4.142 1.00 49.78 162 SER A O 1
ATOM 1305 N N . GLN A 1 163 ? 35.902 9.383 -4.830 1.00 52.19 163 GLN A N 1
ATOM 1306 C CA . GLN A 1 163 ? 35.375 9.971 -3.618 1.00 52.19 163 GLN A CA 1
ATOM 1307 C C . GLN A 1 163 ? 33.866 9.716 -3.652 1.00 52.19 163 GLN A C 1
ATOM 1309 O O . GLN A 1 163 ? 33.063 10.600 -3.928 1.00 52.19 163 GLN A O 1
ATOM 1314 N N . PHE A 1 164 ? 33.477 8.456 -3.438 1.00 46.03 164 PHE A N 1
ATOM 1315 C CA . PHE A 1 164 ? 32.152 8.134 -2.961 1.00 46.03 164 PHE A CA 1
ATOM 1316 C C . PHE A 1 164 ? 32.088 8.747 -1.570 1.00 46.03 164 PHE A C 1
ATOM 1318 O O . PHE A 1 164 ? 32.502 8.148 -0.579 1.00 46.03 164 PHE A O 1
ATOM 1325 N N . VAL A 1 165 ? 31.594 9.980 -1.512 1.00 43.69 165 VAL A N 1
ATOM 1326 C CA . VAL A 1 165 ? 30.903 10.466 -0.330 1.00 43.69 165 VAL A CA 1
ATOM 1327 C C . VAL A 1 165 ? 29.685 9.557 -0.193 1.00 43.69 165 VAL A C 1
ATOM 1329 O O . VAL A 1 165 ? 28.660 9.742 -0.844 1.00 43.69 165 VAL A O 1
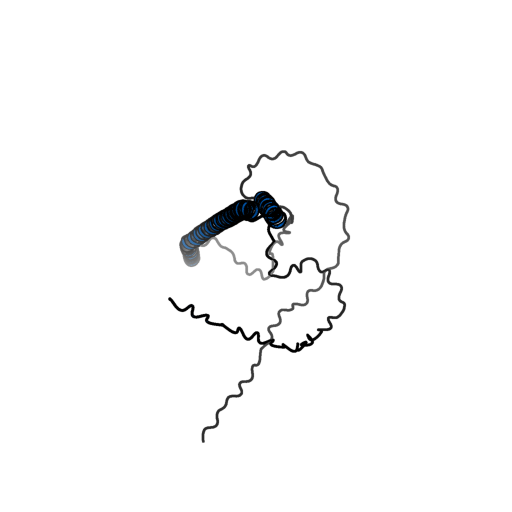ATOM 1332 N N . VAL A 1 166 ? 29.848 8.486 0.580 1.00 48.88 166 VAL A N 1
ATOM 1333 C CA . VAL A 1 166 ? 28.749 7.634 1.022 1.00 48.88 166 VAL A CA 1
ATOM 1334 C C . VAL A 1 166 ? 27.931 8.485 1.986 1.00 48.88 166 VAL A C 1
ATOM 1336 O O . VAL A 1 166 ? 28.302 8.628 3.147 1.00 48.88 166 VAL A O 1
ATOM 1339 N N . GLY A 1 167 ? 26.873 9.124 1.490 1.00 48.75 167 GLY A N 1
ATOM 1340 C CA . GLY A 1 167 ? 25.992 9.912 2.351 1.00 48.75 167 GLY A CA 1
ATOM 1341 C C . GLY A 1 167 ? 25.168 10.991 1.664 1.00 48.75 167 GLY A C 1
ATOM 1342 O O . GLY A 1 167 ? 25.069 12.084 2.205 1.00 48.75 167 GLY A O 1
ATOM 1343 N N . ALA A 1 168 ? 24.580 10.725 0.499 1.00 43.38 168 ALA A N 1
ATOM 1344 C CA . ALA A 1 168 ? 23.464 11.537 0.019 1.00 43.38 168 ALA A CA 1
ATOM 1345 C C . ALA A 1 168 ? 22.606 10.712 -0.942 1.00 43.38 168 ALA A C 1
ATOM 1347 O O . ALA A 1 168 ? 22.868 10.652 -2.143 1.00 43.38 168 ALA A O 1
ATOM 1348 N N . ASP A 1 169 ? 21.584 10.056 -0.399 1.00 52.72 169 ASP A N 1
ATOM 1349 C CA . ASP A 1 169 ? 20.486 9.545 -1.210 1.00 52.72 169 ASP A CA 1
ATOM 1350 C C . ASP A 1 169 ? 19.833 10.729 -1.948 1.00 52.72 169 ASP A C 1
ATOM 1352 O O . ASP A 1 169 ? 19.454 11.712 -1.300 1.00 52.72 169 ASP A O 1
ATOM 1356 N N . PRO A 1 170 ? 19.675 10.690 -3.283 1.00 47.38 170 PRO A N 1
ATOM 1357 C CA . PRO A 1 170 ? 18.914 11.712 -3.980 1.00 47.38 170 PRO A CA 1
ATOM 1358 C C . PRO A 1 170 ? 17.434 11.538 -3.629 1.00 47.38 170 PRO A C 1
ATOM 1360 O O . PRO A 1 170 ? 16.758 10.627 -4.115 1.00 47.38 170 PRO A O 1
ATOM 1363 N N . LEU A 1 171 ? 16.924 12.418 -2.765 1.00 46.88 171 LEU A N 1
ATOM 1364 C CA . LEU A 1 171 ? 15.492 12.527 -2.514 1.00 46.88 171 LEU A CA 1
ATOM 1365 C C . LEU A 1 171 ? 14.767 12.914 -3.813 1.00 46.88 171 LEU A C 1
ATOM 1367 O O . LEU A 1 171 ? 15.233 13.785 -4.555 1.00 46.88 171 LEU A O 1
ATOM 1371 N N . PRO A 1 172 ? 13.607 12.303 -4.102 1.00 54.19 172 PRO A N 1
ATOM 1372 C CA . PRO A 1 172 ? 12.809 12.682 -5.245 1.00 54.19 172 PRO A CA 1
ATOM 1373 C C . PRO A 1 172 ? 12.059 13.968 -4.891 1.00 54.19 172 PRO A C 1
ATOM 1375 O O . PRO A 1 172 ? 11.168 13.957 -4.046 1.00 54.19 172 PRO A O 1
ATOM 1378 N N . ASN A 1 173 ? 12.387 15.040 -5.613 1.00 61.09 173 ASN A N 1
ATOM 1379 C CA . ASN A 1 173 ? 11.665 16.313 -5.664 1.00 61.09 173 ASN A CA 1
ATOM 1380 C C . ASN A 1 173 ? 12.030 17.328 -4.559 1.00 61.09 173 ASN A C 1
ATOM 1382 O O . ASN A 1 173 ? 11.377 17.421 -3.524 1.00 61.09 173 ASN A O 1
ATOM 1386 N N . GLY A 1 174 ? 13.057 18.142 -4.815 1.00 45.34 174 GLY A N 1
ATOM 1387 C CA . GLY A 1 174 ? 13.407 19.298 -3.992 1.00 45.34 174 GLY A CA 1
ATOM 1388 C C . GLY A 1 174 ? 14.304 20.253 -4.771 1.00 45.34 174 GLY A C 1
ATOM 1389 O O . GLY A 1 174 ? 15.387 19.882 -5.206 1.00 45.34 174 GLY A O 1
ATOM 1390 N N . SER A 1 175 ? 13.807 21.461 -4.999 1.00 46.34 175 SER A N 1
ATOM 1391 C CA . SER A 1 175 ? 14.477 22.588 -5.645 1.00 46.34 175 SER A CA 1
ATOM 1392 C C . SER A 1 175 ? 15.890 22.846 -5.110 1.00 46.34 175 SER A C 1
ATOM 1394 O O . SER A 1 175 ? 16.086 22.961 -3.902 1.00 46.34 175 SER A O 1
ATOM 1396 N N . TRP A 1 176 ? 16.846 23.036 -6.022 1.00 46.03 176 TRP A N 1
ATOM 1397 C CA . TRP A 1 176 ? 18.180 23.558 -5.725 1.00 46.03 176 TRP A CA 1
ATOM 1398 C C . TRP A 1 176 ? 18.092 25.023 -5.269 1.00 46.03 176 TRP A C 1
ATOM 1400 O O . TRP A 1 176 ? 18.166 25.942 -6.080 1.00 46.03 176 TRP A O 1
ATOM 1410 N N . GLN A 1 177 ? 17.933 25.251 -3.968 1.00 44.22 177 GLN A N 1
ATOM 1411 C CA . GLN A 1 177 ? 18.319 26.503 -3.318 1.00 44.22 177 GLN A CA 1
ATOM 1412 C C . GLN A 1 177 ? 19.423 26.159 -2.328 1.00 44.22 177 GLN A C 1
ATOM 1414 O O . GLN A 1 177 ? 19.165 25.676 -1.233 1.00 44.22 177 GLN A O 1
ATOM 1419 N N . GLY A 1 178 ? 20.668 26.316 -2.779 1.00 41.47 178 GLY A N 1
ATOM 1420 C CA . GLY A 1 178 ? 21.837 26.184 -1.925 1.00 41.47 178 GLY A CA 1
ATOM 1421 C C . GLY A 1 178 ? 22.028 27.458 -1.115 1.00 41.47 178 GLY A C 1
ATOM 1422 O O . GLY A 1 178 ? 22.312 28.507 -1.689 1.00 41.47 178 GLY A O 1
ATOM 1423 N N . ASP A 1 179 ? 21.912 27.360 0.206 1.00 43.91 179 ASP A N 1
ATOM 1424 C CA . ASP A 1 179 ? 22.531 28.298 1.129 1.00 43.91 179 ASP A CA 1
ATOM 1425 C C . ASP A 1 179 ? 23.900 27.745 1.546 1.00 43.91 179 ASP A C 1
ATOM 1427 O O . ASP A 1 179 ? 24.080 26.899 2.416 1.00 43.91 179 ASP A O 1
ATOM 1431 N N . SER A 1 180 ? 24.937 28.225 0.872 1.00 50.12 180 SER A N 1
ATOM 1432 C CA . SER A 1 180 ? 26.309 27.961 1.275 1.00 50.12 180 SER A CA 1
ATOM 1433 C C . SER A 1 180 ? 26.637 28.775 2.530 1.00 50.12 180 SER A C 1
ATOM 1435 O O . SER A 1 180 ? 27.163 29.883 2.432 1.00 50.12 180 SER A O 1
ATOM 1437 N N . THR A 1 181 ? 26.368 28.239 3.719 1.00 44.91 181 THR A N 1
ATOM 1438 C CA . THR A 1 181 ? 27.088 28.661 4.930 1.00 44.91 181 THR A CA 1
ATOM 1439 C C . THR A 1 181 ? 27.850 27.469 5.495 1.00 44.91 181 THR A C 1
ATOM 1441 O O . THR A 1 181 ? 27.329 26.583 6.165 1.00 44.91 181 THR A O 1
ATOM 1444 N N . GLY A 1 182 ? 29.124 27.410 5.109 1.00 48.31 182 GLY A N 1
ATOM 1445 C CA . GLY A 1 182 ? 30.051 26.363 5.499 1.00 48.31 182 GLY A CA 1
ATOM 1446 C C . GLY A 1 182 ? 30.343 26.368 6.996 1.00 48.31 182 GLY A C 1
ATOM 1447 O O . GLY A 1 182 ? 30.640 27.401 7.590 1.00 48.31 182 GLY A O 1
ATOM 1448 N N . THR A 1 183 ? 30.355 25.173 7.576 1.00 44.53 183 THR A N 1
ATOM 1449 C CA . THR A 1 183 ? 31.098 24.885 8.802 1.00 44.53 183 THR A CA 1
ATOM 1450 C C . THR A 1 183 ? 32.154 23.842 8.459 1.00 44.53 183 THR A C 1
ATOM 1452 O O . THR A 1 183 ? 31.862 22.701 8.109 1.00 44.53 183 THR A O 1
ATOM 1455 N N . ALA A 1 184 ? 33.412 24.278 8.467 1.00 47.81 184 ALA A N 1
ATOM 1456 C CA . ALA A 1 184 ? 34.563 23.420 8.248 1.00 47.81 184 ALA A CA 1
ATOM 1457 C C . ALA A 1 184 ? 34.731 22.493 9.461 1.00 47.81 184 ALA A C 1
ATOM 1459 O O . ALA A 1 184 ? 35.051 22.954 10.556 1.00 47.81 184 ALA A O 1
ATOM 1460 N N . SER A 1 185 ? 34.510 21.192 9.271 1.00 46.66 185 SER A N 1
ATOM 1461 C CA . SER A 1 185 ? 34.855 20.179 10.267 1.00 46.66 185 SER A CA 1
ATOM 1462 C C . SER A 1 185 ? 36.238 19.615 9.948 1.00 46.66 185 SER A C 1
ATOM 1464 O O . SER A 1 185 ? 36.448 18.949 8.934 1.00 46.66 185 SER A O 1
ATOM 1466 N N . THR A 1 186 ? 37.199 19.942 10.807 1.00 50.94 186 THR A N 1
ATOM 1467 C CA . THR A 1 186 ? 38.567 19.422 10.807 1.00 50.94 186 THR A CA 1
ATOM 1468 C C . THR A 1 186 ? 38.546 17.918 11.082 1.00 50.94 186 THR A C 1
ATOM 1470 O O . THR A 1 186 ? 38.340 17.495 12.217 1.00 50.94 186 THR A O 1
ATOM 1473 N N . ILE A 1 187 ? 38.785 17.097 10.057 1.00 44.66 187 ILE A N 1
ATOM 1474 C CA . ILE A 1 187 ? 38.943 15.647 10.216 1.00 44.66 187 ILE A CA 1
ATOM 1475 C C . ILE A 1 187 ? 40.402 15.349 10.582 1.00 44.66 187 ILE A C 1
ATOM 1477 O O . ILE A 1 187 ? 41.305 15.408 9.747 1.00 44.66 187 ILE A O 1
ATOM 1481 N N . GLN A 1 188 ? 40.620 15.048 11.863 1.00 45.75 188 GLN A N 1
ATOM 1482 C CA . GLN A 1 188 ? 41.859 14.484 12.395 1.00 45.75 188 GLN A CA 1
ATOM 1483 C C . GLN A 1 188 ? 42.134 13.100 11.787 1.00 45.75 188 GLN A C 1
ATOM 1485 O O . GLN A 1 188 ? 41.245 12.256 11.678 1.00 45.75 188 GLN A O 1
ATOM 1490 N N . GLY A 1 189 ? 43.389 12.903 11.377 1.00 48.19 189 GLY A N 1
ATOM 1491 C CA . GLY A 1 189 ? 43.859 11.772 10.585 1.00 48.19 189 GLY A CA 1
ATOM 1492 C C . GLY A 1 189 ? 43.649 10.397 11.216 1.00 48.19 189 GLY A C 1
ATOM 1493 O O . GLY A 1 189 ? 43.874 10.188 12.407 1.00 48.19 189 GLY A O 1
ATOM 1494 N N . GLN A 1 190 ? 43.282 9.440 10.365 1.00 44.47 190 GLN A N 1
ATOM 1495 C CA . GLN A 1 190 ? 43.292 8.018 10.691 1.00 44.47 190 GLN A CA 1
ATOM 1496 C C . GLN A 1 190 ? 44.578 7.341 10.180 1.00 44.47 190 GLN A C 1
ATOM 1498 O O . GLN A 1 190 ? 45.101 7.728 9.129 1.00 44.47 190 GLN A O 1
ATOM 1503 N N . PRO A 1 191 ? 45.106 6.338 10.907 1.00 54.62 191 PRO A N 1
ATOM 1504 C CA . PRO A 1 191 ? 46.325 5.630 10.531 1.00 54.62 191 PRO A CA 1
ATOM 1505 C C . PRO A 1 191 ? 46.119 4.740 9.296 1.00 54.62 191 PRO A C 1
ATOM 1507 O O . PRO A 1 191 ? 45.103 4.064 9.147 1.00 54.62 191 PRO A O 1
ATOM 1510 N N . ARG A 1 192 ? 47.125 4.731 8.411 1.00 47.75 192 ARG A N 1
ATOM 1511 C CA . ARG A 1 192 ? 47.190 3.885 7.210 1.00 47.75 192 ARG A CA 1
ATOM 1512 C C . ARG A 1 192 ? 47.183 2.402 7.592 1.00 47.75 192 ARG A C 1
ATOM 1514 O O . ARG A 1 192 ? 48.121 1.926 8.225 1.00 47.75 192 ARG A O 1
ATOM 1521 N N . VAL A 1 193 ? 46.158 1.678 7.153 1.00 54.47 193 VAL A N 1
ATOM 1522 C CA . VAL A 1 193 ? 46.082 0.213 7.240 1.00 54.47 193 VAL A CA 1
ATOM 1523 C C . VAL A 1 193 ? 46.814 -0.399 6.038 1.00 54.47 193 VAL A C 1
ATOM 1525 O O . VAL A 1 193 ? 46.672 0.078 4.912 1.00 54.47 193 VAL A O 1
ATOM 1528 N N . ALA A 1 194 ? 47.631 -1.423 6.290 1.00 53.12 194 ALA A N 1
ATOM 1529 C CA . ALA A 1 194 ? 48.393 -2.153 5.277 1.00 53.12 194 ALA A CA 1
ATOM 1530 C C . ALA A 1 194 ? 47.474 -2.888 4.271 1.00 53.12 194 ALA A C 1
ATOM 1532 O O . ALA A 1 194 ? 46.349 -3.250 4.624 1.00 53.12 194 ALA A O 1
ATOM 1533 N N . PRO A 1 195 ? 47.933 -3.129 3.026 1.00 54.88 195 PRO A N 1
ATOM 1534 C CA . PRO A 1 195 ? 47.127 -3.790 2.007 1.00 54.88 195 PRO A CA 1
ATOM 1535 C C . PRO A 1 195 ? 46.882 -5.258 2.375 1.00 54.88 195 PRO A C 1
ATOM 1537 O O . PRO A 1 195 ? 47.816 -6.038 2.546 1.00 54.88 195 PRO A O 1
ATOM 1540 N N . ILE A 1 196 ? 45.606 -5.620 2.491 1.00 52.22 196 ILE A N 1
ATOM 1541 C CA . ILE A 1 196 ? 45.151 -6.994 2.712 1.00 52.22 196 ILE A CA 1
ATOM 1542 C C . ILE A 1 196 ? 45.242 -7.736 1.374 1.00 52.22 196 ILE A C 1
ATOM 1544 O O . ILE A 1 196 ? 44.637 -7.320 0.384 1.00 52.22 196 ILE A O 1
ATOM 1548 N N . HIS A 1 197 ? 46.014 -8.822 1.355 1.00 54.56 197 HIS A N 1
ATOM 1549 C CA . HIS A 1 197 ? 46.096 -9.760 0.240 1.00 54.56 197 HIS A CA 1
ATOM 1550 C C . HIS A 1 197 ? 44.725 -10.438 0.082 1.00 54.56 197 HIS A C 1
ATOM 1552 O O . HIS A 1 197 ? 44.226 -11.054 1.022 1.00 54.56 197 HIS A O 1
ATOM 1558 N N . ARG A 1 198 ? 44.066 -10.229 -1.064 1.00 51.78 198 ARG A N 1
ATOM 1559 C CA . ARG A 1 198 ? 42.804 -10.892 -1.407 1.00 51.78 198 ARG A CA 1
ATOM 1560 C C . ARG A 1 198 ? 43.136 -12.265 -1.974 1.00 51.78 198 ARG A C 1
ATOM 1562 O O . ARG A 1 198 ? 43.593 -12.349 -3.108 1.00 51.78 198 ARG A O 1
ATOM 1569 N N . ASP A 1 199 ? 42.880 -13.305 -1.196 1.00 49.66 199 ASP A N 1
ATOM 1570 C CA . ASP A 1 199 ? 42.714 -14.647 -1.738 1.00 49.66 199 ASP A CA 1
ATOM 1571 C C . ASP A 1 199 ? 41.350 -14.691 -2.441 1.00 49.66 199 ASP A C 1
ATOM 1573 O O . ASP A 1 199 ? 40.312 -14.470 -1.813 1.00 49.66 199 ASP A O 1
ATOM 1577 N N . ASP A 1 200 ? 41.356 -14.895 -3.758 1.00 52.66 200 ASP A N 1
ATOM 1578 C CA . ASP A 1 200 ? 40.157 -14.961 -4.593 1.00 52.66 200 ASP A CA 1
ATOM 1579 C C . ASP A 1 200 ? 39.325 -16.219 -4.258 1.00 52.66 200 ASP A C 1
ATOM 1581 O O . ASP A 1 200 ? 39.772 -17.337 -4.518 1.00 52.66 200 ASP A O 1
ATOM 1585 N N . PRO A 1 201 ? 38.083 -16.096 -3.746 1.00 58.34 201 PRO A N 1
ATOM 1586 C CA . PRO A 1 201 ? 37.244 -17.252 -3.414 1.00 58.34 201 PRO A CA 1
ATOM 1587 C C . PRO A 1 201 ? 36.500 -17.845 -4.628 1.00 58.34 201 PRO A C 1
ATOM 1589 O O . PRO A 1 201 ? 35.634 -18.701 -4.461 1.00 58.34 201 PRO A O 1
ATOM 1592 N N . PHE A 1 202 ? 36.808 -17.405 -5.852 1.00 51.44 202 PHE A N 1
ATOM 1593 C CA . PHE A 1 202 ? 36.117 -17.812 -7.084 1.00 51.44 202 PHE A CA 1
ATOM 1594 C C . PHE A 1 202 ? 36.907 -18.837 -7.911 1.00 51.44 202 PHE A C 1
ATOM 1596 O O . PHE A 1 202 ? 36.986 -18.740 -9.135 1.00 51.44 202 PHE A O 1
ATOM 1603 N N . ALA A 1 203 ? 37.461 -19.862 -7.265 1.00 56.59 203 ALA A N 1
ATOM 1604 C CA . ALA A 1 203 ? 37.833 -21.073 -7.990 1.00 56.59 203 ALA A CA 1
ATOM 1605 C C . ALA A 1 203 ? 36.543 -21.840 -8.357 1.00 56.59 203 ALA A C 1
ATOM 1607 O O . ALA A 1 203 ? 35.789 -22.215 -7.453 1.00 56.59 203 ALA A O 1
ATOM 1608 N N . PRO A 1 204 ? 36.237 -22.076 -9.648 1.00 53.84 204 PRO A N 1
ATOM 1609 C CA . PRO A 1 204 ? 35.067 -22.852 -10.034 1.00 53.84 204 PRO A CA 1
ATOM 1610 C C . PRO A 1 204 ? 35.244 -24.298 -9.562 1.00 53.84 204 PRO A C 1
ATOM 1612 O O . PRO A 1 204 ? 36.134 -25.012 -10.026 1.00 53.84 204 PRO A O 1
ATOM 1615 N N . GLN A 1 205 ? 34.394 -24.738 -8.634 1.00 54.91 205 GLN A N 1
ATOM 1616 C CA . GLN A 1 205 ? 34.327 -26.147 -8.268 1.00 54.91 205 GLN A CA 1
ATOM 1617 C C . GLN A 1 205 ? 33.750 -26.929 -9.448 1.00 54.91 205 GLN A C 1
ATOM 1619 O O . GLN A 1 205 ? 32.582 -26.782 -9.810 1.00 54.91 205 GLN A O 1
ATOM 1624 N N . THR A 1 206 ? 34.593 -27.746 -10.072 1.00 57.22 206 THR A N 1
ATOM 1625 C CA . THR A 1 206 ? 34.185 -28.731 -11.069 1.00 57.22 206 THR A CA 1
ATOM 1626 C C . THR A 1 206 ? 33.352 -29.797 -10.365 1.00 57.22 206 THR A C 1
ATOM 1628 O O . THR A 1 206 ? 33.864 -30.688 -9.695 1.00 57.22 206 THR A O 1
ATOM 1631 N N . ASN A 1 207 ? 32.031 -29.672 -10.474 1.00 51.06 207 ASN A N 1
ATOM 1632 C CA . ASN A 1 207 ? 31.099 -30.664 -9.963 1.00 51.06 207 ASN A CA 1
ATOM 1633 C C . ASN A 1 207 ? 31.145 -31.907 -10.869 1.00 51.06 207 ASN A C 1
ATOM 1635 O O . ASN A 1 207 ? 30.461 -31.974 -11.890 1.00 51.06 207 ASN A O 1
ATOM 1639 N N . GLN A 1 208 ? 32.005 -32.866 -10.521 1.00 51.44 208 GLN A N 1
ATOM 1640 C CA . GLN A 1 208 ? 32.009 -34.211 -11.090 1.00 51.44 208 GLN A CA 1
ATOM 1641 C C . GLN A 1 208 ? 30.815 -34.995 -10.529 1.00 51.44 208 GLN A C 1
ATOM 1643 O O . GLN A 1 208 ? 30.953 -35.819 -9.628 1.00 51.44 208 GLN A O 1
ATOM 1648 N N . ASN A 1 209 ? 29.624 -34.730 -11.066 1.00 56.38 209 ASN A N 1
ATOM 1649 C CA . ASN A 1 209 ? 28.489 -35.623 -10.881 1.00 56.38 209 ASN A CA 1
ATOM 1650 C C . ASN A 1 209 ? 28.748 -36.904 -11.685 1.00 56.38 209 ASN A C 1
ATOM 1652 O O . ASN A 1 209 ? 28.682 -36.918 -12.912 1.00 56.38 209 ASN A O 1
ATOM 1656 N N . HIS A 1 210 ? 29.079 -37.968 -10.959 1.00 52.50 210 HIS A N 1
ATOM 1657 C CA . HIS A 1 210 ? 29.045 -39.348 -11.423 1.00 52.50 210 HIS A CA 1
ATOM 1658 C C . HIS A 1 210 ? 27.609 -39.722 -11.829 1.00 52.50 210 HIS A C 1
ATOM 1660 O O . HIS A 1 210 ? 26.718 -39.707 -10.982 1.00 52.50 210 HIS A O 1
ATOM 1666 N N . ASP A 1 211 ? 27.399 -40.095 -13.092 1.00 58.44 211 ASP A N 1
ATOM 1667 C CA . ASP A 1 211 ? 26.183 -40.766 -13.576 1.00 58.44 211 ASP A CA 1
ATOM 1668 C C . ASP A 1 211 ? 26.204 -42.258 -13.181 1.00 58.44 211 ASP A C 1
ATOM 1670 O O . ASP A 1 211 ? 27.118 -42.973 -13.604 1.00 58.44 211 ASP A O 1
ATOM 1674 N N . PRO A 1 212 ? 25.211 -42.788 -12.435 1.00 61.19 212 PRO A N 1
ATOM 1675 C CA . PRO A 1 212 ? 25.096 -44.215 -12.156 1.00 61.19 212 PRO A CA 1
ATOM 1676 C C . PRO A 1 212 ? 23.918 -44.847 -12.917 1.00 61.19 212 PRO A C 1
ATOM 1678 O O . PRO A 1 212 ? 23.068 -45.500 -12.317 1.00 61.19 212 PRO A O 1
ATOM 1681 N N . PHE A 1 213 ? 23.833 -44.658 -14.237 1.00 55.25 213 PHE A N 1
ATOM 1682 C CA . PHE A 1 213 ? 22.818 -45.330 -15.059 1.00 55.25 213 PHE A CA 1
ATOM 1683 C C . PHE A 1 213 ? 23.390 -45.850 -16.381 1.00 55.25 213 PHE A C 1
ATOM 1685 O O . PHE A 1 213 ? 23.031 -45.409 -17.469 1.00 55.25 213 PHE A O 1
ATOM 1692 N N . THR A 1 214 ? 24.237 -46.874 -16.287 1.00 60.31 214 THR A N 1
ATOM 1693 C CA . THR A 1 214 ? 24.441 -47.806 -17.401 1.00 60.31 214 THR A CA 1
ATOM 1694 C C . THR A 1 214 ? 23.496 -48.981 -17.184 1.00 60.31 214 THR A C 1
ATOM 1696 O O . THR A 1 214 ? 23.788 -49.885 -16.405 1.00 60.31 214 THR A O 1
ATOM 1699 N N . GLN A 1 215 ? 22.323 -48.933 -17.824 1.00 58.81 215 GLN A N 1
ATOM 1700 C CA . GLN A 1 215 ? 21.412 -50.073 -17.863 1.00 58.81 215 GLN A CA 1
ATOM 1701 C C . GLN A 1 215 ? 21.984 -51.174 -18.753 1.00 58.81 215 GLN A C 1
ATOM 1703 O O . GLN A 1 215 ? 22.256 -50.992 -19.940 1.00 58.81 215 GLN A O 1
ATOM 1708 N N . GLU A 1 216 ? 22.117 -52.326 -18.124 1.00 54.19 216 GLU A N 1
ATOM 1709 C CA . GLU A 1 216 ? 22.355 -53.640 -18.680 1.00 54.19 216 GLU A CA 1
ATOM 1710 C C . GLU A 1 216 ? 21.184 -54.046 -1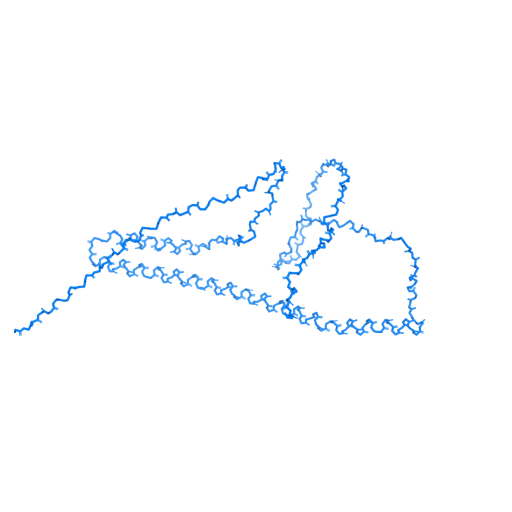9.597 1.00 54.19 216 GLU A C 1
ATOM 1712 O O . GLU A 1 216 ? 20.026 -54.107 -19.187 1.00 54.19 216 GLU A O 1
ATOM 1717 N N . LYS A 1 217 ? 21.488 -54.302 -20.872 1.00 63.12 217 LYS A N 1
ATOM 1718 C CA . LYS A 1 217 ? 20.634 -55.058 -21.795 1.00 63.12 217 LYS A CA 1
ATOM 1719 C C . LYS A 1 217 ? 21.505 -56.102 -22.481 1.00 63.12 217 LYS A C 1
ATOM 1721 O O . LYS A 1 217 ? 22.141 -55.769 -23.481 1.00 63.12 217 LYS A O 1
ATOM 1726 N N . ARG A 1 218 ? 21.505 -57.332 -21.966 1.00 59.09 218 ARG A N 1
ATOM 1727 C CA . ARG A 1 218 ? 21.595 -58.585 -22.732 1.00 59.09 218 ARG A CA 1
ATOM 1728 C C . ARG A 1 218 ? 20.907 -59.699 -21.964 1.00 59.09 218 ARG A C 1
ATOM 1730 O O . ARG A 1 218 ? 21.124 -59.762 -20.740 1.00 59.09 218 ARG A O 1
#

Foldseek 3Di:
DDDDDDDDDDDDDDDDDDDDDPDDDDPPPDPPDPDPPDPPPPPPPPPPPDDDPVLVVLVVQLVVLVVQCVPDPDPVSNVVSVVSNVVSVVSNVVVVVVVVVVVVVVVVVVVVVVVVVVVVVVVVVVVVVVVVVVQVVCVVVVNHPDPPPPVPVDDDPPPPPPPPPVDDDPDPDDDPDDDPDDDDDDDDDDDDDDDDDDDDPPDDPPPPDDDPDPDDDD